Protein AF-A0A420TP33-F1 (afdb_monomer_lite)

Foldseek 3Di:
DDPVVVVVLVVVLLVVLVLLVVLVVLLVVLVVLLVVLLVLLVDADPVLLVVLVPDPVLVVLVVVLVVLVVQLVVLVVVLVVLCVVQVVDLVSDDLVSNVVSLVSLSSNLVSLSVSLVSLSVSCVVRVNPDPDSVVSVVSSVVSVVSSVSSVVSSVVNVVCCVSSLNDFQDLVLVVVLLVQQQVLQCCVPVVHDPPDDDTPCLDDRDDDPDDDDDVVSVVVVVVVVQVVQCPDPPRPPDPADCQWDWAAGSQSPDPQRWIKIWGWDAPPNRTDIDIFIFGSHNGVSCVSVCCVVVVDDPVRVCVVGVD

Sequence (307 aa):
MSADSCQEVADGLMSLRYEIQDMGQRIEDLIALRKQQSHRAKRVNEEEYEQALNSPSMIVLYEDYKLAVKYSVDCQRAVFQRRAAFSHNYNRATENDQLEIYALQEKWVRAAINAAEKRLNYLQQYPFAYRDKGAIIGHVEAANTLLNSAWNGLRQIERNKEVYGLREVTTEDVQKACDVASKTYAKKILNWPDGRLEKPKIFKVESHDKEIRNVDDCIERFIGHLHDVFEVSPPKDLPIYPHAFVVMDGSCLKADATATLVLAHKPEDEWRVQHCSVPIEVELGLAVESLRLGDVTETDMLDEFTN

Radius of gyration: 27.97 Å; chains: 1; bounding box: 57×46×78 Å

Structure (mmCIF, N/CA/C/O backbone):
data_AF-A0A420TP33-F1
#
_entry.id   AF-A0A420TP33-F1
#
loop_
_atom_site.group_PDB
_atom_site.id
_atom_site.type_symbol
_atom_site.label_atom_id
_atom_site.label_alt_id
_atom_site.label_comp_id
_atom_site.label_asym_id
_atom_site.label_entity_id
_atom_site.label_seq_id
_atom_site.pdbx_PDB_ins_code
_atom_site.Cartn_x
_atom_site.Cartn_y
_atom_site.Cartn_z
_atom_site.occupancy
_atom_site.B_iso_or_equiv
_atom_site.auth_seq_id
_atom_site.auth_comp_id
_atom_site.auth_asym_id
_atom_site.auth_atom_id
_atom_site.pdbx_PDB_model_num
ATOM 1 N N . MET A 1 1 ? 26.263 -6.835 -6.782 1.00 43.22 1 MET A N 1
ATOM 2 C CA . MET A 1 1 ? 25.152 -7.661 -6.265 1.00 43.22 1 MET A CA 1
ATOM 3 C C . MET A 1 1 ? 24.888 -8.744 -7.296 1.00 43.22 1 MET A C 1
ATOM 5 O O . MET A 1 1 ? 24.987 -8.427 -8.474 1.00 43.22 1 MET A O 1
ATOM 9 N N . SER A 1 2 ? 24.692 -10.002 -6.897 1.00 34.31 2 SER A N 1
ATOM 10 C CA . SER A 1 2 ? 24.328 -11.072 -7.841 1.00 34.31 2 SER A CA 1
ATOM 11 C C . SER A 1 2 ? 22.876 -10.900 -8.299 1.00 34.31 2 SER A C 1
ATOM 13 O O . SER A 1 2 ? 22.082 -10.301 -7.574 1.00 34.31 2 SER A O 1
ATOM 15 N N . ALA A 1 3 ? 22.527 -11.429 -9.476 1.00 37.22 3 ALA A N 1
ATOM 16 C CA . ALA A 1 3 ? 21.157 -11.410 -9.998 1.00 37.22 3 ALA A CA 1
ATOM 17 C C . ALA A 1 3 ? 20.145 -12.003 -8.993 1.00 37.22 3 ALA A C 1
ATOM 19 O O . ALA A 1 3 ? 19.105 -11.398 -8.747 1.00 37.22 3 ALA A O 1
ATOM 20 N N . ASP A 1 4 ? 20.520 -13.086 -8.303 1.00 33.84 4 ASP A N 1
ATOM 21 C CA . ASP A 1 4 ? 19.704 -13.721 -7.256 1.00 33.84 4 ASP A CA 1
ATOM 22 C C . ASP A 1 4 ? 19.405 -12.781 -6.075 1.00 33.84 4 ASP A C 1
ATOM 24 O O . ASP A 1 4 ? 18.281 -12.718 -5.585 1.00 33.84 4 ASP A O 1
ATOM 28 N N . SER A 1 5 ? 20.387 -11.973 -5.657 1.00 36.12 5 SER A N 1
ATOM 29 C CA . SER A 1 5 ? 20.211 -10.992 -4.578 1.00 36.12 5 SER A CA 1
ATOM 30 C C . SER A 1 5 ? 19.317 -9.820 -4.993 1.00 36.12 5 SER A C 1
ATOM 32 O O . SER A 1 5 ? 18.697 -9.202 -4.132 1.00 36.12 5 SER A O 1
ATOM 34 N N . CYS A 1 6 ? 19.258 -9.488 -6.284 1.00 37.66 6 CYS A N 1
ATOM 35 C CA . CYS A 1 6 ? 18.337 -8.473 -6.793 1.00 37.66 6 CYS A CA 1
ATOM 36 C C . CYS A 1 6 ? 16.898 -9.005 -6.855 1.00 37.66 6 CYS A C 1
ATOM 38 O O . CYS A 1 6 ? 15.973 -8.261 -6.531 1.00 37.66 6 CYS A O 1
ATOM 40 N N . GLN A 1 7 ? 16.720 -10.279 -7.217 1.00 40.41 7 GLN A N 1
ATOM 41 C CA . GLN A 1 7 ? 15.410 -10.924 -7.298 1.00 40.41 7 GLN A CA 1
ATOM 42 C C . GLN A 1 7 ? 14.766 -11.100 -5.915 1.00 40.41 7 GLN A C 1
ATOM 44 O O . GLN A 1 7 ? 13.617 -10.714 -5.733 1.00 40.41 7 GLN A O 1
ATOM 49 N N . GLU A 1 8 ? 15.512 -11.569 -4.909 1.00 43.41 8 GLU A N 1
ATOM 50 C CA . GLU A 1 8 ? 14.992 -11.706 -3.535 1.00 43.41 8 GLU A CA 1
ATOM 51 C C . GLU A 1 8 ? 14.518 -10.367 -2.947 1.00 43.41 8 GLU A C 1
ATOM 53 O O . GLU A 1 8 ? 13.501 -10.297 -2.253 1.00 43.41 8 GLU A O 1
ATOM 58 N N . VAL A 1 9 ? 15.240 -9.282 -3.243 1.00 50.81 9 VAL A N 1
ATOM 59 C CA . VAL A 1 9 ? 14.851 -7.931 -2.823 1.00 50.81 9 VAL A CA 1
ATOM 60 C C . VAL A 1 9 ? 13.579 -7.489 -3.547 1.00 50.81 9 VAL A C 1
ATOM 62 O O . VAL A 1 9 ? 12.682 -6.944 -2.908 1.00 50.81 9 VAL A O 1
ATOM 65 N N . ALA A 1 10 ? 13.471 -7.738 -4.854 1.00 49.34 10 ALA A N 1
ATOM 66 C CA . ALA A 1 10 ? 12.281 -7.403 -5.633 1.00 49.34 10 ALA A CA 1
ATOM 67 C C . ALA A 1 10 ? 11.037 -8.168 -5.147 1.00 49.34 10 ALA A C 1
ATOM 69 O O . ALA A 1 10 ? 9.991 -7.558 -4.926 1.00 49.34 10 ALA A O 1
ATOM 70 N N . ASP A 1 11 ? 11.166 -9.471 -4.894 1.00 52.00 11 ASP A N 1
ATOM 71 C CA . ASP A 1 11 ? 10.081 -10.317 -4.389 1.00 52.00 11 ASP A CA 1
ATOM 72 C C . ASP A 1 11 ? 9.640 -9.881 -2.983 1.00 52.00 11 ASP A C 1
ATOM 74 O O . ASP A 1 11 ? 8.442 -9.775 -2.698 1.00 52.00 11 ASP A O 1
ATOM 78 N N . GLY A 1 12 ? 10.603 -9.540 -2.116 1.00 57.44 12 GLY A N 1
ATOM 79 C CA . GLY A 1 12 ? 10.335 -8.979 -0.794 1.00 57.44 12 GLY A CA 1
ATOM 80 C C . GLY A 1 12 ? 9.554 -7.664 -0.862 1.00 57.44 12 GLY A C 1
ATOM 81 O O . GLY A 1 12 ? 8.568 -7.494 -0.146 1.00 57.44 12 GLY A O 1
ATOM 82 N N . LEU A 1 13 ? 9.938 -6.756 -1.763 1.00 57.88 13 LEU A N 1
ATOM 83 C CA . LEU A 1 13 ? 9.237 -5.487 -1.984 1.00 57.88 13 LEU A CA 1
ATOM 84 C C . LEU A 1 13 ? 7.836 -5.683 -2.586 1.00 57.88 13 LEU A C 1
ATOM 86 O O . LEU A 1 13 ? 6.894 -4.988 -2.205 1.00 57.88 13 LEU A O 1
ATOM 90 N N . MET A 1 14 ? 7.654 -6.653 -3.481 1.00 57.75 14 MET A N 1
ATOM 91 C CA . MET A 1 14 ? 6.338 -6.968 -4.043 1.00 57.75 14 MET A CA 1
ATOM 92 C C . MET A 1 14 ? 5.385 -7.550 -2.997 1.00 57.75 14 MET A C 1
ATOM 94 O O . MET A 1 14 ? 4.250 -7.083 -2.891 1.00 57.75 14 MET A O 1
ATOM 98 N N . SER A 1 15 ? 5.842 -8.505 -2.178 1.00 63.16 15 SER A N 1
ATOM 99 C CA . SER A 1 15 ? 5.065 -9.022 -1.037 1.00 63.16 15 SER A CA 1
ATOM 100 C C . SER A 1 15 ? 4.613 -7.881 -0.127 1.00 63.16 15 SER A C 1
ATOM 102 O O . SER A 1 15 ? 3.453 -7.788 0.272 1.00 63.16 15 SER A O 1
ATOM 104 N N . LEU A 1 16 ? 5.524 -6.948 0.126 1.00 63.69 16 LEU A N 1
ATOM 105 C CA . LEU A 1 16 ? 5.293 -5.805 0.988 1.00 63.69 16 LEU A CA 1
ATOM 106 C C . LEU A 1 16 ? 4.245 -4.825 0.442 1.00 63.69 16 LEU A C 1
ATOM 108 O O . LEU A 1 16 ? 3.434 -4.289 1.199 1.00 63.69 16 LEU A O 1
ATOM 112 N N . ARG A 1 17 ? 4.214 -4.613 -0.879 1.00 63.47 17 ARG A N 1
ATOM 113 C CA . ARG A 1 17 ? 3.171 -3.813 -1.539 1.00 63.47 17 ARG A CA 1
ATOM 114 C C . ARG A 1 17 ? 1.782 -4.405 -1.299 1.00 63.47 17 ARG A C 1
ATOM 116 O O . ARG A 1 17 ? 0.867 -3.668 -0.928 1.00 63.47 17 ARG A O 1
ATOM 123 N N . TYR A 1 18 ? 1.631 -5.719 -1.466 1.00 66.50 18 TYR A N 1
ATOM 124 C CA . TYR A 1 18 ? 0.355 -6.396 -1.224 1.00 66.50 18 TYR A CA 1
ATOM 125 C C . TYR A 1 18 ? -0.071 -6.307 0.243 1.00 66.50 18 TYR A C 1
ATOM 127 O O . TYR A 1 18 ? -1.246 -6.093 0.530 1.00 66.50 18 TYR A O 1
ATOM 135 N N . GLU A 1 19 ? 0.874 -6.391 1.178 1.00 71.62 19 GLU A N 1
ATOM 136 C CA . GLU A 1 19 ? 0.587 -6.238 2.606 1.00 71.62 19 GLU A CA 1
ATOM 137 C C . GLU A 1 19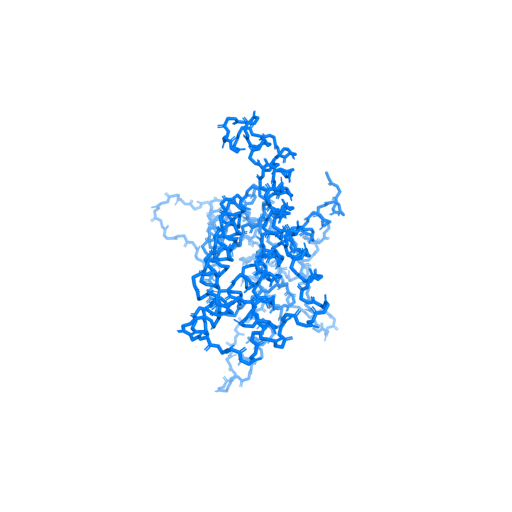 ? 0.086 -4.832 2.965 1.00 71.62 19 GLU A C 1
ATOM 139 O O . GLU A 1 19 ? -0.834 -4.691 3.771 1.00 71.62 19 GLU A O 1
ATOM 144 N N . ILE A 1 20 ? 0.650 -3.781 2.363 1.00 70.12 20 ILE A N 1
ATOM 145 C CA . ILE A 1 20 ? 0.187 -2.396 2.555 1.00 70.12 20 ILE A CA 1
ATOM 146 C C . ILE A 1 20 ? -1.251 -2.231 2.047 1.00 70.12 20 ILE A C 1
ATOM 148 O O . ILE A 1 20 ? -2.082 -1.644 2.748 1.00 70.12 20 ILE A O 1
ATOM 152 N N . GLN A 1 21 ? -1.553 -2.771 0.863 1.00 71.12 21 GLN A N 1
ATOM 153 C CA . GLN A 1 21 ? -2.899 -2.743 0.286 1.00 71.12 21 GLN A CA 1
ATOM 154 C C . GLN A 1 21 ? -3.905 -3.524 1.149 1.00 71.12 21 GLN A C 1
ATOM 156 O O . GLN A 1 21 ? -4.967 -2.990 1.473 1.00 71.12 21 GLN A O 1
ATOM 161 N N . ASP A 1 22 ? -3.550 -4.734 1.595 1.00 79.12 22 ASP A N 1
ATOM 162 C CA . ASP A 1 22 ? -4.367 -5.552 2.506 1.00 79.12 22 ASP A CA 1
ATOM 163 C C . ASP A 1 22 ? -4.658 -4.813 3.821 1.00 79.12 22 ASP A C 1
ATOM 165 O O . ASP A 1 22 ? -5.806 -4.732 4.266 1.00 79.12 22 ASP A O 1
ATOM 169 N N . MET A 1 23 ? -3.641 -4.181 4.416 1.00 82.25 23 MET A N 1
ATOM 170 C CA . MET A 1 23 ? -3.820 -3.364 5.617 1.00 82.25 23 MET A CA 1
ATOM 171 C C . MET A 1 23 ? -4.770 -2.185 5.376 1.00 82.25 23 MET A C 1
ATOM 173 O O . MET A 1 23 ? -5.593 -1.887 6.245 1.00 82.25 23 MET A O 1
ATOM 177 N N . GLY A 1 24 ? -4.681 -1.529 4.216 1.00 75.38 24 GLY A N 1
ATOM 178 C CA . GLY A 1 24 ? -5.610 -0.475 3.805 1.00 75.38 24 GLY A CA 1
ATOM 179 C C . GLY A 1 24 ? -7.054 -0.974 3.755 1.00 75.38 24 GLY A C 1
ATOM 180 O O . GLY A 1 24 ? -7.916 -0.418 4.440 1.00 75.38 24 GLY A O 1
ATOM 181 N N . GLN A 1 25 ? -7.296 -2.073 3.037 1.00 78.81 25 GLN A N 1
ATOM 182 C CA . GLN A 1 25 ? -8.623 -2.682 2.916 1.00 78.81 25 GLN A CA 1
ATOM 183 C C . GLN A 1 25 ? -9.191 -3.087 4.282 1.00 78.81 25 GLN A C 1
ATOM 185 O O . GLN A 1 25 ? -10.337 -2.778 4.615 1.00 78.81 25 GLN A O 1
ATOM 190 N N . ARG A 1 26 ? -8.364 -3.696 5.137 1.00 82.06 26 ARG A N 1
ATOM 191 C CA . ARG A 1 26 ? -8.778 -4.113 6.480 1.00 82.06 26 ARG A CA 1
ATOM 192 C C . ARG A 1 26 ? -9.174 -2.931 7.362 1.00 82.06 26 ARG A C 1
ATOM 194 O O . ARG A 1 26 ? -10.096 -3.045 8.169 1.00 82.06 26 ARG A O 1
ATOM 201 N N . ILE A 1 27 ? -8.519 -1.776 7.218 1.00 81.88 27 ILE A N 1
ATOM 202 C CA . ILE A 1 27 ? -8.935 -0.553 7.916 1.00 81.88 27 ILE A CA 1
ATOM 203 C C . ILE A 1 27 ? -10.323 -0.102 7.438 1.00 81.88 27 ILE A C 1
ATOM 205 O O . ILE A 1 27 ? -11.145 0.289 8.271 1.00 81.88 27 ILE A O 1
ATOM 209 N N . GLU A 1 28 ? -10.612 -0.161 6.137 1.00 83.81 28 GLU A N 1
ATOM 210 C CA . GLU A 1 28 ? -11.925 0.209 5.589 1.00 83.81 28 GLU A CA 1
ATOM 211 C C . GLU A 1 28 ? -13.050 -0.692 6.110 1.00 83.81 28 GLU A C 1
ATOM 213 O O . GLU A 1 28 ? -14.085 -0.191 6.573 1.00 83.81 28 GLU A O 1
ATOM 218 N N . ASP A 1 29 ? -12.817 -2.003 6.146 1.00 85.19 29 ASP A N 1
ATOM 219 C CA . ASP A 1 29 ? -13.765 -2.980 6.687 1.00 85.19 29 ASP A CA 1
ATOM 220 C C . ASP A 1 29 ? -14.053 -2.712 8.172 1.00 85.19 29 ASP A C 1
ATOM 222 O O . ASP A 1 29 ? -15.205 -2.693 8.625 1.00 85.19 29 ASP A O 1
ATOM 226 N N . LEU A 1 30 ? -13.011 -2.401 8.949 1.00 86.81 30 LEU A N 1
ATOM 227 C CA . LEU A 1 30 ? -13.155 -2.043 10.359 1.00 86.81 30 LEU A CA 1
ATOM 228 C C . LEU A 1 30 ? -13.858 -0.695 10.557 1.00 86.81 30 LEU A C 1
ATOM 230 O O . LEU A 1 30 ? -14.592 -0.528 11.535 1.00 86.81 30 LEU A O 1
ATOM 234 N N . ILE A 1 31 ? -13.707 0.264 9.639 1.00 84.06 31 ILE A N 1
ATOM 235 C CA . ILE A 1 31 ? -14.495 1.504 9.647 1.00 84.06 31 ILE A CA 1
ATOM 236 C C . ILE A 1 31 ? -15.981 1.187 9.440 1.00 84.06 31 ILE A C 1
ATOM 238 O O . ILE A 1 31 ? -16.830 1.772 10.126 1.00 84.06 31 ILE A O 1
ATOM 242 N N . ALA A 1 32 ? -16.319 0.266 8.534 1.00 85.81 32 ALA A N 1
ATOM 243 C CA . ALA A 1 32 ? -17.698 -0.172 8.330 1.00 85.81 32 ALA A CA 1
ATOM 244 C C . ALA A 1 32 ? -18.268 -0.834 9.597 1.00 85.81 32 ALA A C 1
ATOM 246 O O . ALA A 1 32 ? -19.338 -0.435 10.075 1.00 85.81 32 ALA A O 1
ATOM 247 N N . LEU A 1 33 ? -17.513 -1.745 10.219 1.00 88.69 33 LEU A N 1
ATOM 248 C CA . LEU A 1 33 ? -17.898 -2.374 11.485 1.00 88.69 33 LEU A CA 1
ATOM 249 C C . LEU A 1 33 ? -18.069 -1.337 12.607 1.00 88.69 33 LEU A C 1
ATOM 251 O O . LEU A 1 33 ? -19.075 -1.332 13.318 1.00 88.69 33 LEU A O 1
ATOM 255 N N . ARG A 1 34 ? -17.147 -0.377 12.733 1.00 91.81 34 ARG A N 1
ATOM 256 C CA . ARG A 1 34 ? -17.237 0.735 13.694 1.00 91.81 34 ARG A CA 1
ATOM 257 C C . ARG A 1 34 ? -18.492 1.574 13.487 1.00 91.81 34 ARG A C 1
ATOM 259 O O . ARG A 1 34 ? -19.100 2.023 14.466 1.00 91.81 34 ARG A O 1
ATOM 266 N N . LYS A 1 35 ? -18.896 1.833 12.239 1.00 87.31 35 LYS A N 1
ATOM 267 C CA . LYS A 1 35 ? -20.159 2.529 11.937 1.00 87.31 35 LYS A CA 1
ATOM 268 C C . LYS A 1 35 ? -21.345 1.704 12.435 1.00 87.31 35 LYS A C 1
ATOM 270 O O . LYS A 1 35 ? -22.189 2.251 13.145 1.00 87.31 35 LYS A O 1
ATOM 275 N N . GLN A 1 36 ? -21.369 0.399 12.164 1.00 87.81 36 GLN A N 1
ATOM 276 C CA . GLN A 1 36 ? -22.416 -0.502 12.651 1.00 87.81 36 GLN A CA 1
ATOM 277 C C . GLN A 1 36 ? -22.518 -0.494 14.186 1.00 87.81 36 GLN A C 1
ATOM 279 O O . GLN A 1 36 ? -23.614 -0.307 14.721 1.00 87.81 36 GLN A O 1
ATOM 284 N N . GLN A 1 37 ? -21.391 -0.610 14.899 1.00 84.81 37 GLN A N 1
ATOM 285 C CA . GLN A 1 37 ? -21.380 -0.579 16.368 1.00 84.81 37 GLN A CA 1
ATOM 286 C C . GLN A 1 37 ? -21.841 0.774 16.922 1.00 84.81 37 GLN A C 1
ATOM 288 O O . GLN A 1 37 ? -22.627 0.827 17.864 1.00 84.81 37 GLN A O 1
ATOM 293 N N . SER A 1 38 ? -21.452 1.881 16.286 1.00 84.75 38 SER A N 1
ATOM 294 C CA . SER A 1 38 ? -21.929 3.224 16.645 1.00 84.75 38 SER A CA 1
ATOM 295 C C . SER A 1 38 ? -23.451 3.373 16.520 1.00 84.75 38 SER A C 1
ATOM 297 O O . SER A 1 38 ? -24.083 4.019 17.357 1.00 84.75 38 SER A O 1
ATOM 299 N N . HIS A 1 39 ? -24.062 2.766 15.498 1.00 86.06 39 HIS A N 1
ATOM 300 C CA . HIS A 1 39 ? -25.519 2.746 15.360 1.00 86.06 39 HIS A CA 1
ATOM 301 C C . HIS A 1 39 ? -26.188 1.897 16.446 1.00 86.06 39 HIS A C 1
ATOM 303 O O . HIS A 1 39 ? -27.191 2.336 17.012 1.00 86.06 39 HIS A O 1
ATOM 309 N N . ARG A 1 40 ? -25.628 0.723 16.766 1.00 80.69 40 ARG A N 1
ATOM 310 C CA . ARG A 1 40 ? -26.140 -0.170 17.821 1.00 80.69 40 ARG A CA 1
ATOM 311 C C . ARG A 1 40 ? -26.073 0.467 19.207 1.00 80.69 40 ARG A C 1
ATOM 313 O O . ARG A 1 40 ? -27.072 0.453 19.920 1.00 80.69 40 ARG A O 1
ATOM 320 N N . ALA A 1 41 ? -24.972 1.151 19.516 1.00 79.62 41 ALA A N 1
ATOM 321 C CA . ALA A 1 41 ? -24.755 1.869 20.773 1.00 79.62 41 ALA A CA 1
ATOM 322 C C . ALA A 1 41 ? -25.798 2.969 21.058 1.00 79.62 41 ALA A C 1
ATOM 324 O O . ALA A 1 41 ? -25.836 3.535 22.145 1.00 79.62 41 ALA A O 1
ATOM 325 N N . LYS A 1 42 ? -26.670 3.322 20.101 1.00 79.12 42 LYS A N 1
ATOM 326 C CA . LYS A 1 42 ? -27.751 4.288 20.347 1.00 79.12 42 LYS A CA 1
ATOM 327 C C . LYS A 1 42 ? -28.842 3.749 21.275 1.00 79.12 42 LYS A C 1
ATOM 329 O O . LYS A 1 42 ? -29.579 4.575 21.819 1.00 79.12 42 LYS A O 1
ATOM 334 N N . ARG A 1 43 ? -28.936 2.430 21.449 1.00 79.88 43 ARG A N 1
ATOM 335 C CA . ARG A 1 43 ? -29.924 1.724 22.277 1.00 79.88 43 ARG A CA 1
ATOM 336 C C . ARG A 1 43 ? -29.204 0.971 23.402 1.00 79.88 43 ARG A C 1
ATOM 338 O O . ARG A 1 43 ? -28.003 0.752 23.299 1.00 79.88 43 ARG A O 1
ATOM 345 N N . VAL A 1 44 ? -29.932 0.591 24.449 1.00 74.31 44 VAL A N 1
ATOM 346 C CA . VAL A 1 44 ? -29.466 -0.327 25.504 1.00 74.31 44 VAL A CA 1
ATOM 347 C C . VAL A 1 44 ? -30.539 -1.396 25.686 1.00 74.31 44 VAL A C 1
ATOM 349 O O . VAL A 1 44 ? -31.725 -1.060 25.667 1.00 74.31 44 VAL A O 1
ATOM 352 N N . ASN A 1 45 ? -30.129 -2.658 25.811 1.00 80.06 45 ASN A N 1
ATOM 353 C CA . ASN A 1 45 ? -31.001 -3.781 26.140 1.00 80.06 45 ASN A CA 1
ATOM 354 C C . ASN A 1 45 ? -30.544 -4.392 27.472 1.00 80.06 45 ASN A C 1
ATOM 356 O O . ASN A 1 45 ? -29.436 -4.919 27.561 1.00 80.06 45 ASN A O 1
ATOM 360 N N . GLU A 1 46 ? -31.391 -4.296 28.497 1.00 79.94 46 GLU A N 1
ATOM 361 C CA . GLU A 1 46 ? -31.077 -4.755 29.856 1.00 79.94 46 GLU A CA 1
ATOM 362 C C . GLU A 1 46 ? -30.949 -6.287 29.927 1.00 79.94 46 GLU A C 1
ATOM 364 O O . GLU A 1 46 ? -30.064 -6.799 30.605 1.00 79.94 46 GLU A O 1
ATOM 369 N N . GLU A 1 47 ? -31.771 -7.032 29.180 1.00 80.50 47 GLU A N 1
ATOM 370 C CA . GLU A 1 47 ? -31.743 -8.503 29.189 1.00 80.50 47 GLU A CA 1
ATOM 371 C C . GLU A 1 47 ? -30.443 -9.053 28.584 1.00 80.50 47 GLU A C 1
ATOM 373 O O . GLU A 1 47 ? -29.853 -9.998 29.105 1.00 80.50 47 GLU A O 1
ATOM 378 N N . GLU A 1 48 ? -29.954 -8.432 27.509 1.00 79.56 48 GLU A N 1
ATOM 379 C CA . GLU A 1 48 ? -28.678 -8.805 26.888 1.00 79.56 48 GLU A CA 1
ATOM 380 C C . GLU A 1 48 ? -27.467 -8.380 27.735 1.00 79.56 48 GLU A C 1
ATOM 382 O O . GLU A 1 48 ? -26.444 -9.068 27.729 1.00 79.56 48 GLU A O 1
ATOM 387 N N . TYR A 1 49 ? -27.570 -7.281 28.494 1.00 81.69 49 TYR A N 1
ATOM 388 C CA . TYR A 1 49 ? -26.536 -6.881 29.456 1.00 81.69 49 TYR A CA 1
ATOM 389 C C . TYR A 1 49 ? -26.379 -7.915 30.579 1.00 81.69 49 TYR A C 1
ATOM 391 O O . TYR A 1 49 ? -25.262 -8.352 30.868 1.00 81.69 49 TYR A O 1
ATOM 399 N N . GLU A 1 50 ? -27.490 -8.370 31.161 1.00 80.62 50 GLU A N 1
ATOM 400 C CA . GLU A 1 50 ? -27.482 -9.409 32.198 1.00 80.62 50 GLU A CA 1
ATOM 401 C C . GLU A 1 50 ? -26.930 -10.746 31.670 1.00 80.62 50 GLU A C 1
ATOM 403 O O . GLU A 1 50 ? -26.199 -11.453 32.368 1.00 80.62 50 GLU A O 1
ATOM 408 N N . GLN A 1 51 ? -27.199 -11.090 30.406 1.00 77.69 51 GLN A N 1
ATOM 409 C CA . GLN A 1 51 ? -26.589 -12.261 29.766 1.00 77.69 51 GLN A CA 1
ATOM 410 C C . GLN A 1 51 ? -25.073 -12.102 29.572 1.00 77.69 51 GLN A C 1
ATOM 412 O O . GLN A 1 51 ? -24.324 -13.054 29.805 1.00 77.69 51 GLN A O 1
ATOM 417 N N . ALA A 1 52 ? -24.600 -10.912 29.190 1.00 78.12 52 ALA A N 1
ATOM 418 C CA . ALA A 1 52 ? -23.176 -10.642 28.996 1.00 78.12 52 ALA A CA 1
ATOM 419 C C . ALA A 1 52 ? -22.370 -10.769 30.301 1.00 78.12 52 ALA A C 1
ATOM 421 O O . ALA A 1 52 ? -21.302 -11.384 30.295 1.00 78.12 52 ALA A O 1
ATOM 422 N N . LEU A 1 53 ? -22.901 -10.262 31.422 1.00 73.38 53 LEU A N 1
ATOM 423 C CA . LEU A 1 53 ? -22.261 -10.328 32.747 1.00 73.38 53 LEU A CA 1
ATOM 424 C C . LEU A 1 53 ? -21.940 -11.757 33.203 1.00 73.38 53 LEU A C 1
ATOM 426 O O . LEU A 1 53 ? -20.989 -11.971 33.955 1.00 73.38 53 LEU A O 1
ATOM 430 N N . ASN A 1 54 ? -22.712 -12.733 32.731 1.00 71.19 54 ASN A N 1
ATOM 431 C CA . ASN A 1 54 ? -22.571 -14.133 33.106 1.00 71.19 54 ASN A CA 1
ATOM 432 C C . ASN A 1 54 ? -21.653 -14.933 32.160 1.00 71.19 54 ASN A C 1
ATOM 434 O O . ASN A 1 54 ? -21.529 -16.145 32.327 1.00 71.19 54 ASN A O 1
ATOM 438 N N . SER A 1 55 ? -21.000 -14.290 31.180 1.00 80.00 55 SER A N 1
ATOM 439 C CA . SER A 1 55 ? -20.136 -14.960 30.198 1.00 80.00 55 SER A CA 1
ATOM 440 C C . SER A 1 55 ? -18.643 -14.886 30.569 1.00 80.00 55 SER A C 1
ATOM 442 O O . SER A 1 55 ? -18.032 -13.819 30.461 1.00 80.00 55 SER A O 1
ATOM 444 N N . PRO A 1 56 ? -17.980 -16.015 30.899 1.00 81.00 56 PRO A N 1
ATOM 445 C CA . PRO A 1 56 ? -16.528 -16.054 31.107 1.00 81.00 56 PRO A CA 1
ATOM 446 C C . PRO A 1 56 ? -15.723 -15.593 29.882 1.00 81.00 56 PRO A C 1
ATOM 448 O O . PRO A 1 56 ? -14.646 -15.009 30.016 1.00 81.00 56 PRO A O 1
ATOM 451 N N . SER A 1 57 ? -16.254 -15.811 28.676 1.00 85.12 57 SER A N 1
ATOM 452 C CA . SER A 1 57 ? -15.619 -15.406 27.419 1.00 85.12 57 SER A CA 1
ATOM 453 C C . SER A 1 57 ? -15.513 -13.885 27.277 1.00 85.12 57 SER A C 1
ATOM 455 O O . SER A 1 57 ? -14.578 -13.397 26.644 1.00 85.12 57 SER A O 1
ATOM 457 N N . MET A 1 58 ? -16.415 -13.122 27.903 1.00 85.81 58 MET A N 1
ATOM 458 C CA . MET A 1 58 ? -16.375 -11.658 27.895 1.00 85.81 58 MET A CA 1
ATOM 459 C C . MET A 1 58 ? -15.100 -11.122 28.563 1.00 85.81 58 MET A C 1
ATOM 461 O O . MET A 1 58 ? -14.458 -10.222 28.024 1.00 85.81 58 MET A O 1
ATOM 465 N N . ILE A 1 59 ? -14.704 -11.697 29.705 1.00 85.50 59 ILE A N 1
ATOM 466 C CA . ILE A 1 59 ? -13.502 -11.293 30.456 1.00 85.50 59 ILE A CA 1
ATOM 467 C C . ILE A 1 59 ? -12.242 -11.569 29.632 1.00 85.50 59 ILE A C 1
ATOM 469 O O . ILE A 1 59 ? -11.362 -10.714 29.533 1.00 85.50 59 ILE A O 1
ATOM 473 N N . VAL A 1 60 ? -12.173 -12.746 29.004 1.00 87.62 60 VAL A N 1
ATOM 474 C CA . VAL A 1 60 ? -11.025 -13.147 28.179 1.00 87.62 60 VAL A CA 1
ATOM 475 C C . VAL A 1 60 ? -10.851 -12.196 26.996 1.00 87.62 60 VAL A C 1
ATOM 477 O O . VAL A 1 60 ? -9.752 -11.690 26.783 1.00 87.62 60 VAL A O 1
ATOM 480 N N . LEU A 1 61 ? -11.927 -11.892 26.263 1.00 88.81 61 LEU A N 1
ATOM 481 C CA . LEU A 1 61 ? -11.862 -10.961 25.132 1.00 88.81 61 LEU A CA 1
ATOM 482 C C . LEU A 1 61 ? -11.538 -9.529 25.570 1.00 88.81 61 LEU A C 1
ATOM 484 O O . LEU A 1 61 ? -10.827 -8.817 24.859 1.00 88.81 61 LEU A O 1
ATOM 488 N N . TYR A 1 62 ? -12.036 -9.112 26.736 1.00 89.50 62 TYR A N 1
ATOM 489 C CA . TYR A 1 62 ? -11.737 -7.803 27.306 1.00 89.50 62 TYR A CA 1
ATOM 490 C C . TYR A 1 62 ? -10.242 -7.637 27.609 1.00 89.50 62 TYR A C 1
ATOM 492 O O . TYR A 1 62 ? -9.630 -6.635 27.225 1.00 89.50 62 TYR A O 1
ATOM 500 N N . GLU A 1 63 ? -9.628 -8.628 28.259 1.00 91.38 63 GLU A N 1
ATOM 501 C CA . GLU A 1 63 ? -8.189 -8.602 28.531 1.00 91.38 63 GLU A CA 1
ATOM 502 C C . GLU A 1 63 ? -7.355 -8.747 27.255 1.00 91.38 63 GLU A C 1
ATOM 504 O O . GLU A 1 63 ? -6.356 -8.044 27.087 1.00 91.38 63 GLU A O 1
ATOM 509 N N . ASP A 1 64 ? -7.795 -9.578 26.312 1.00 91.38 64 ASP A N 1
ATOM 510 C CA . ASP A 1 64 ? -7.103 -9.775 25.042 1.00 91.38 64 ASP A CA 1
ATOM 511 C C . ASP A 1 64 ? -7.030 -8.483 24.210 1.00 91.38 64 ASP A C 1
ATOM 513 O O . ASP A 1 64 ? -5.947 -8.085 23.759 1.00 91.38 64 ASP A O 1
ATOM 517 N N . TYR A 1 65 ? -8.141 -7.746 24.064 1.00 92.31 65 TYR A N 1
ATOM 518 C CA . TYR A 1 65 ? -8.069 -6.469 23.352 1.00 92.31 65 TYR A CA 1
ATOM 519 C C . TYR A 1 65 ? -7.246 -5.433 24.134 1.00 92.31 65 TYR A C 1
ATOM 521 O O . TYR A 1 65 ? -6.572 -4.609 23.517 1.00 92.31 65 TYR A O 1
ATOM 529 N N . LYS A 1 66 ? -7.257 -5.437 25.478 1.00 94.56 66 LYS A N 1
ATOM 530 C CA . LYS A 1 66 ? -6.427 -4.515 26.280 1.00 94.56 66 LYS A CA 1
ATOM 531 C C . LYS A 1 66 ? -4.939 -4.753 26.054 1.00 94.56 66 LYS A C 1
ATOM 533 O O . LYS A 1 66 ? -4.188 -3.785 25.905 1.00 94.56 66 LYS A O 1
ATOM 538 N N . LEU A 1 67 ? -4.519 -6.016 25.998 1.00 96.12 67 LEU A N 1
ATOM 539 C CA . LEU A 1 67 ? -3.145 -6.387 25.670 1.00 96.12 67 LEU A CA 1
ATOM 540 C C . LEU A 1 67 ? -2.771 -5.918 24.262 1.00 96.12 67 LEU A C 1
ATOM 542 O O . LEU A 1 67 ? -1.716 -5.307 24.086 1.00 96.12 67 LEU A O 1
ATOM 546 N N . ALA A 1 68 ? -3.660 -6.107 23.283 1.00 95.88 68 ALA A N 1
ATOM 547 C CA . ALA A 1 68 ? -3.445 -5.619 21.922 1.00 95.88 68 ALA A CA 1
ATOM 548 C C . ALA A 1 68 ? -3.313 -4.086 21.861 1.00 95.88 68 ALA A C 1
ATOM 550 O O . ALA A 1 68 ? -2.418 -3.566 21.196 1.00 95.88 68 ALA A O 1
ATOM 551 N N . VAL A 1 69 ? -4.143 -3.348 22.610 1.00 95.25 69 VAL A N 1
ATOM 552 C CA . VAL A 1 69 ? -4.045 -1.883 22.712 1.00 95.25 69 VAL A CA 1
ATOM 553 C C . VAL A 1 69 ? -2.698 -1.468 23.292 1.00 95.25 69 VAL A C 1
ATOM 555 O O . VAL A 1 69 ? -2.028 -0.621 22.703 1.00 95.25 69 VAL A O 1
ATOM 558 N N . LYS A 1 70 ? -2.266 -2.080 24.401 1.00 97.12 70 LYS A N 1
ATOM 559 C CA . LYS A 1 70 ? -0.955 -1.792 24.999 1.00 97.12 70 LYS A CA 1
ATOM 560 C C . LYS A 1 70 ? 0.173 -2.022 23.992 1.00 97.12 70 LYS A C 1
ATOM 562 O O . LYS A 1 70 ? 0.996 -1.137 23.783 1.00 97.12 70 LYS A O 1
ATOM 567 N N . TYR A 1 71 ? 0.147 -3.164 23.311 1.00 97.31 71 TYR A N 1
ATOM 568 C CA . TYR A 1 71 ? 1.138 -3.505 22.300 1.00 97.31 71 TYR A CA 1
ATOM 569 C C . TYR A 1 71 ? 1.176 -2.503 21.138 1.00 97.31 71 TYR A C 1
ATOM 571 O O . TYR A 1 71 ? 2.255 -2.114 20.695 1.00 97.31 71 TYR A O 1
ATOM 579 N N . SER A 1 72 ? 0.014 -2.022 20.678 1.00 96.44 72 SER A N 1
ATOM 580 C CA . SER A 1 72 ? -0.054 -1.004 19.620 1.00 96.44 72 SER A CA 1
ATOM 581 C C . SER A 1 72 ? 0.616 0.316 20.022 1.00 96.44 72 SER A C 1
ATOM 583 O O . SER A 1 72 ? 1.314 0.925 19.210 1.00 96.44 72 SER A O 1
ATOM 585 N N . VAL A 1 73 ? 0.470 0.723 21.288 1.00 95.75 73 VAL A N 1
ATOM 586 C CA . VAL A 1 73 ? 1.111 1.923 21.844 1.00 95.75 73 VAL A CA 1
ATOM 587 C C . VAL A 1 73 ? 2.621 1.729 21.961 1.00 95.75 73 VAL A C 1
ATOM 589 O O . VAL A 1 73 ? 3.381 2.638 21.625 1.00 95.75 73 VAL A O 1
ATOM 592 N N . ASP A 1 74 ? 3.067 0.550 22.396 1.00 96.75 74 ASP A N 1
ATOM 593 C CA . ASP A 1 74 ? 4.493 0.226 22.484 1.00 96.75 74 ASP A CA 1
ATOM 594 C C . ASP A 1 74 ? 5.152 0.241 21.091 1.00 96.75 74 ASP A C 1
ATOM 596 O O . ASP A 1 74 ? 6.228 0.819 20.922 1.00 96.75 74 ASP A O 1
ATOM 600 N N . CYS A 1 75 ? 4.472 -0.290 20.067 1.00 95.94 75 CYS A N 1
ATOM 601 C CA . CYS A 1 75 ? 4.949 -0.244 18.681 1.00 95.94 75 CYS A CA 1
ATOM 602 C C . CYS A 1 75 ? 5.021 1.194 18.142 1.00 95.94 75 CYS A C 1
ATOM 604 O O . CYS A 1 75 ? 6.038 1.585 17.569 1.00 95.94 75 CYS A O 1
ATOM 606 N N . GLN A 1 76 ? 3.990 2.013 18.380 1.00 95.50 76 GLN A N 1
ATOM 607 C CA . GLN A 1 76 ? 4.006 3.429 17.999 1.00 95.50 76 GLN A CA 1
ATOM 608 C C . GLN A 1 76 ? 5.182 4.173 18.642 1.00 95.50 76 GLN A C 1
ATOM 610 O O . GLN A 1 76 ? 5.881 4.958 17.994 1.00 95.50 76 GLN A O 1
ATOM 615 N N . ARG A 1 77 ? 5.411 3.925 19.934 1.00 95.62 77 ARG A N 1
ATOM 616 C CA . ARG A 1 77 ? 6.504 4.545 20.680 1.00 95.62 77 ARG A CA 1
ATOM 617 C C . ARG A 1 77 ? 7.859 4.163 20.097 1.00 95.62 77 ARG A C 1
ATOM 619 O O . ARG A 1 77 ? 8.696 5.051 19.956 1.00 95.62 77 ARG A O 1
ATOM 626 N N . ALA A 1 78 ? 8.058 2.898 19.730 1.00 95.12 78 ALA A N 1
ATOM 627 C CA . ALA A 1 78 ? 9.299 2.435 19.114 1.00 95.12 78 ALA A CA 1
ATOM 628 C C . ALA A 1 78 ? 9.608 3.196 17.813 1.00 95.12 78 ALA A C 1
ATOM 630 O O . ALA A 1 78 ? 10.723 3.689 17.643 1.00 95.12 78 ALA A O 1
ATOM 631 N N . VAL A 1 79 ? 8.606 3.397 16.946 1.00 91.94 79 VAL A N 1
ATOM 632 C CA . VAL A 1 79 ? 8.750 4.206 15.719 1.00 91.94 79 VAL A CA 1
ATOM 633 C C . VAL A 1 79 ? 9.195 5.629 16.047 1.00 91.94 79 VAL A C 1
ATOM 635 O O . VAL A 1 79 ? 10.158 6.137 15.471 1.00 91.94 79 VAL A O 1
ATOM 638 N N . PHE A 1 80 ? 8.505 6.298 16.974 1.00 91.81 80 PHE A N 1
ATOM 639 C CA . PHE A 1 80 ? 8.810 7.690 17.308 1.00 91.81 80 PHE A CA 1
ATOM 640 C C . PHE A 1 80 ? 10.165 7.850 17.994 1.00 91.81 80 PHE A C 1
ATOM 642 O O . PHE A 1 80 ? 10.897 8.782 17.665 1.00 91.81 80 PHE A O 1
ATOM 649 N N . GLN A 1 81 ? 10.541 6.924 18.876 1.00 93.06 81 GLN A N 1
ATOM 650 C CA . GLN A 1 81 ? 11.869 6.896 19.486 1.00 93.06 81 GLN A CA 1
ATOM 651 C C . GLN A 1 81 ? 12.959 6.718 18.430 1.00 93.06 81 GLN A C 1
ATOM 653 O O . GLN A 1 81 ? 13.938 7.465 18.435 1.00 93.06 81 GLN A O 1
ATOM 658 N N . ARG A 1 82 ? 12.767 5.795 17.479 1.00 90.62 82 ARG A N 1
ATOM 659 C CA . ARG A 1 82 ? 13.750 5.576 16.416 1.00 90.62 82 ARG A CA 1
ATOM 660 C C . ARG A 1 82 ? 13.887 6.796 15.512 1.00 90.62 82 ARG A C 1
ATOM 662 O O . ARG A 1 82 ? 14.999 7.228 15.229 1.00 90.62 82 ARG A O 1
ATOM 669 N N . ARG A 1 83 ? 12.771 7.420 15.125 1.00 86.62 83 ARG A N 1
ATOM 670 C CA . ARG A 1 83 ? 12.771 8.646 14.306 1.00 86.62 83 ARG A CA 1
ATOM 671 C C . ARG A 1 83 ? 13.365 9.857 15.029 1.00 86.62 83 ARG A C 1
ATOM 673 O O . ARG A 1 83 ? 13.953 10.722 14.375 1.00 86.62 83 ARG A O 1
ATOM 680 N N . ALA A 1 84 ? 13.235 9.936 16.352 1.00 87.81 84 ALA A N 1
ATOM 681 C CA . ALA A 1 84 ? 13.801 11.027 17.142 1.00 87.81 84 ALA A CA 1
ATOM 682 C C . ALA A 1 84 ? 15.336 11.081 17.047 1.00 87.81 84 ALA A C 1
ATOM 684 O O . ALA A 1 84 ? 15.894 12.180 17.036 1.00 87.81 84 ALA A O 1
ATOM 685 N N . ALA A 1 85 ? 16.003 9.932 16.866 1.00 88.00 85 ALA A N 1
ATOM 686 C CA . ALA A 1 85 ? 17.452 9.858 16.644 1.00 88.00 85 ALA A CA 1
ATOM 687 C C . ALA A 1 85 ? 17.922 10.659 15.412 1.00 88.00 85 ALA A C 1
ATOM 689 O O . ALA A 1 85 ? 19.071 11.084 15.349 1.00 88.00 85 ALA A O 1
ATOM 690 N N . PHE A 1 86 ? 17.016 10.944 14.472 1.00 83.81 86 PHE A N 1
ATOM 691 C CA . PHE A 1 86 ? 17.294 11.670 13.230 1.00 83.81 86 PHE A CA 1
ATOM 692 C C . PHE A 1 86 ? 16.658 13.067 13.208 1.00 83.81 86 PHE A C 1
ATOM 694 O O . PHE A 1 86 ? 16.373 13.625 12.147 1.00 83.81 86 PHE A O 1
ATOM 701 N N . SER A 1 87 ? 16.375 13.645 14.383 1.00 79.06 87 SER A N 1
ATOM 702 C CA . SER A 1 87 ? 15.624 14.905 14.515 1.00 79.06 87 SER A CA 1
ATOM 703 C C . SER A 1 87 ? 14.269 14.865 13.795 1.00 79.06 87 SER A C 1
ATOM 705 O O . SER A 1 87 ? 13.810 15.881 13.280 1.00 79.06 87 SER A O 1
ATOM 707 N N . HIS A 1 88 ? 13.641 13.686 13.725 1.00 71.50 88 HIS A N 1
ATOM 708 C CA . HIS A 1 88 ? 12.410 13.420 12.969 1.00 71.50 88 HIS A CA 1
ATOM 709 C C . HIS A 1 88 ? 12.531 13.593 11.444 1.00 71.50 88 HIS A C 1
ATOM 711 O O . HIS A 1 88 ? 11.540 13.387 10.733 1.00 71.50 88 HIS A O 1
ATOM 717 N N . ASN A 1 89 ? 13.725 13.914 10.934 1.00 73.06 89 ASN A N 1
ATOM 718 C CA . ASN A 1 89 ? 14.004 14.055 9.515 1.00 73.06 89 ASN A CA 1
ATOM 719 C C . ASN A 1 89 ? 14.463 12.711 8.940 1.00 73.06 89 ASN A C 1
ATOM 721 O O . ASN A 1 89 ? 15.617 12.314 9.082 1.00 73.06 89 ASN A O 1
ATOM 725 N N . TYR A 1 90 ? 13.530 12.030 8.280 1.00 69.62 90 TYR A N 1
ATOM 726 C CA . TYR A 1 90 ? 13.732 10.713 7.681 1.00 69.62 90 TYR A CA 1
ATOM 727 C C . TYR A 1 90 ? 14.883 10.679 6.659 1.00 69.62 90 TYR A C 1
ATOM 729 O O . TYR A 1 90 ? 15.612 9.697 6.575 1.00 69.62 90 TYR A O 1
ATOM 737 N N . ASN A 1 91 ? 15.126 11.791 5.962 1.00 69.81 91 ASN A N 1
ATOM 738 C CA . ASN A 1 91 ? 16.172 11.893 4.941 1.00 69.81 91 ASN A CA 1
ATOM 739 C C . ASN A 1 91 ? 17.589 11.986 5.532 1.00 69.81 91 ASN A C 1
ATOM 741 O O . ASN A 1 91 ? 18.561 11.996 4.788 1.00 69.81 91 ASN A O 1
ATOM 745 N N . ARG A 1 92 ? 17.723 12.104 6.862 1.00 75.00 92 ARG A N 1
ATOM 746 C CA . ARG A 1 92 ? 19.022 12.057 7.554 1.00 75.00 92 ARG A CA 1
ATOM 747 C C . ARG A 1 92 ? 19.431 10.643 7.968 1.00 75.00 92 ARG A C 1
ATOM 749 O O . ARG A 1 92 ? 20.547 10.468 8.446 1.00 75.00 92 ARG A O 1
ATOM 756 N N . ALA A 1 93 ? 18.520 9.681 7.866 1.00 78.38 93 ALA A N 1
ATOM 757 C CA . ALA A 1 93 ? 18.768 8.288 8.203 1.00 78.38 93 ALA A CA 1
ATOM 758 C C . ALA A 1 93 ? 19.502 7.587 7.045 1.00 78.38 93 ALA A C 1
ATOM 760 O O . ALA A 1 93 ? 19.292 7.940 5.885 1.00 78.38 93 ALA A O 1
ATOM 761 N N . THR A 1 94 ? 20.366 6.617 7.357 1.00 78.81 94 THR A N 1
ATOM 762 C CA . THR A 1 94 ? 20.961 5.743 6.330 1.00 78.81 94 THR A CA 1
ATOM 763 C C . THR A 1 94 ? 19.898 4.811 5.742 1.00 78.81 94 THR A C 1
ATOM 765 O O . THR A 1 94 ? 18.851 4.628 6.356 1.00 78.81 94 THR A O 1
ATOM 768 N N . GLU A 1 95 ? 20.156 4.172 4.598 1.00 73.19 95 GLU A N 1
ATOM 769 C CA . GLU A 1 95 ? 19.219 3.197 4.004 1.00 73.19 95 GLU A CA 1
ATOM 770 C C . GLU A 1 95 ? 18.825 2.083 4.995 1.00 73.19 95 GLU A C 1
ATOM 772 O O . GLU A 1 95 ? 17.647 1.765 5.148 1.00 73.19 95 GLU A O 1
ATOM 777 N N . ASN A 1 96 ? 19.781 1.558 5.768 1.00 75.88 96 ASN A N 1
ATOM 778 C CA . ASN A 1 96 ? 19.498 0.546 6.793 1.00 75.88 96 ASN A CA 1
ATOM 779 C C . ASN A 1 96 ? 18.610 1.088 7.925 1.00 75.88 96 ASN A C 1
ATOM 781 O O . ASN A 1 96 ? 17.668 0.423 8.353 1.00 75.88 96 ASN A O 1
ATOM 785 N N . ASP A 1 97 ? 18.872 2.310 8.396 1.00 82.88 97 ASP A N 1
ATOM 786 C CA . ASP A 1 97 ? 18.027 2.961 9.405 1.00 82.88 97 ASP A CA 1
ATOM 787 C C . ASP A 1 97 ? 16.612 3.228 8.861 1.00 82.88 97 ASP A C 1
ATOM 789 O O . ASP A 1 97 ? 15.620 3.134 9.586 1.00 82.88 97 ASP A O 1
ATOM 793 N N . GLN A 1 98 ? 16.514 3.577 7.578 1.00 79.94 98 GLN A N 1
ATOM 794 C CA . GLN A 1 98 ? 15.267 3.836 6.871 1.00 79.94 98 GLN A CA 1
ATOM 795 C C . GLN A 1 98 ? 14.406 2.574 6.765 1.00 79.94 98 GLN A C 1
ATOM 797 O O . GLN A 1 98 ? 13.199 2.668 7.018 1.00 79.94 98 GLN A O 1
ATOM 802 N N . LEU A 1 99 ? 15.019 1.425 6.468 1.00 77.12 99 LEU A N 1
ATOM 803 C CA . LEU A 1 99 ? 14.382 0.104 6.464 1.00 77.12 99 LEU A CA 1
ATOM 804 C C . LEU A 1 99 ? 13.985 -0.360 7.874 1.00 77.12 99 LEU A C 1
ATOM 806 O O . LEU A 1 99 ? 12.912 -0.928 8.066 1.00 77.12 99 LEU A O 1
ATOM 810 N N . GLU A 1 100 ? 14.790 -0.073 8.897 1.00 84.12 100 GLU A N 1
ATOM 811 C CA . GLU A 1 100 ? 14.420 -0.390 10.281 1.00 84.12 100 GLU A CA 1
ATOM 812 C C . GLU A 1 100 ? 13.208 0.434 10.746 1.00 84.12 100 GLU A C 1
ATOM 814 O O . GLU A 1 100 ? 12.254 -0.104 11.312 1.00 84.12 100 GLU A O 1
ATOM 819 N N . ILE A 1 101 ? 13.207 1.748 10.478 1.00 86.50 101 ILE A N 1
ATOM 820 C CA . ILE A 1 101 ? 12.062 2.625 10.770 1.00 86.50 101 ILE A CA 1
ATOM 821 C C . ILE A 1 101 ? 10.810 2.113 10.059 1.00 86.50 101 ILE A C 1
ATOM 823 O O . ILE A 1 101 ? 9.727 2.137 10.646 1.00 86.50 101 ILE A O 1
ATOM 827 N N . TYR A 1 102 ? 10.966 1.640 8.826 1.00 82.94 102 TYR A N 1
ATOM 828 C CA . TYR A 1 102 ? 9.885 1.053 8.056 1.00 82.94 102 TYR A CA 1
ATOM 829 C C . TYR A 1 102 ? 9.295 -0.192 8.727 1.00 82.94 102 TYR A C 1
ATOM 831 O O . TYR A 1 102 ? 8.096 -0.223 8.999 1.00 82.94 102 TYR A O 1
ATOM 839 N N . ALA A 1 103 ? 10.128 -1.172 9.086 1.00 83.38 103 ALA A N 1
ATOM 840 C CA . ALA A 1 103 ? 9.670 -2.393 9.752 1.00 83.38 103 ALA A CA 1
ATOM 841 C C . ALA A 1 103 ? 8.935 -2.082 11.071 1.00 83.38 103 ALA A C 1
ATOM 843 O O . ALA A 1 103 ? 7.931 -2.706 11.425 1.00 83.38 103 ALA A O 1
ATOM 844 N N . LEU A 1 104 ? 9.394 -1.059 11.801 1.00 90.44 104 LEU A N 1
ATOM 845 C CA . LEU A 1 104 ? 8.703 -0.571 12.995 1.00 90.44 104 LEU A CA 1
ATOM 846 C C . LEU A 1 104 ? 7.342 0.067 12.664 1.00 90.44 104 LEU A C 1
ATOM 848 O O . LEU A 1 104 ? 6.384 -0.128 13.416 1.00 90.44 104 LEU A O 1
ATOM 852 N N . GLN A 1 105 ? 7.239 0.831 11.571 1.00 89.56 105 GLN A N 1
ATOM 853 C CA . GLN A 1 105 ? 5.985 1.445 11.120 1.00 89.56 105 GLN A CA 1
ATOM 854 C C . GLN A 1 105 ? 4.965 0.389 10.704 1.00 89.56 105 GLN A C 1
ATOM 856 O O . GLN A 1 105 ? 3.824 0.452 11.156 1.00 89.56 105 GLN A O 1
ATOM 861 N N . GLU A 1 106 ? 5.376 -0.597 9.911 1.00 86.88 106 GLU A N 1
ATOM 862 C CA . GLU A 1 106 ? 4.535 -1.718 9.490 1.00 86.88 106 GLU A CA 1
ATOM 863 C C . GLU A 1 106 ? 3.984 -2.470 10.713 1.00 86.88 106 GLU A C 1
ATOM 865 O O . GLU A 1 106 ? 2.770 -2.628 10.880 1.00 86.88 106 GLU A O 1
ATOM 870 N N . LYS A 1 107 ? 4.866 -2.817 11.658 1.00 90.56 107 LYS A N 1
ATOM 871 C CA . LYS A 1 107 ? 4.495 -3.465 12.920 1.00 90.56 107 LYS A CA 1
ATOM 872 C C . LYS A 1 107 ? 3.508 -2.635 13.742 1.00 90.56 107 LYS A C 1
ATOM 874 O O . LYS A 1 107 ? 2.574 -3.186 14.326 1.00 90.56 107 LYS A O 1
ATOM 879 N N . TRP A 1 108 ? 3.687 -1.315 13.788 1.00 94.31 108 TRP A N 1
ATOM 880 C CA . TRP A 1 108 ? 2.743 -0.411 14.443 1.00 94.31 108 TRP A CA 1
ATOM 881 C C . TRP A 1 108 ? 1.370 -0.419 13.757 1.00 94.31 108 TRP A C 1
ATOM 883 O O . TRP A 1 108 ? 0.364 -0.557 14.459 1.00 94.31 108 TRP A O 1
ATOM 893 N N . VAL A 1 109 ? 1.308 -0.336 12.423 1.00 92.31 109 VAL A N 1
ATOM 894 C CA . VAL A 1 109 ? 0.041 -0.383 11.672 1.00 92.31 109 VAL A CA 1
ATOM 895 C C . VAL A 1 109 ? -0.694 -1.694 11.951 1.00 92.31 109 VAL A C 1
ATOM 897 O O . VAL A 1 109 ? -1.844 -1.659 12.393 1.00 92.31 109 VAL A O 1
ATOM 900 N N . ARG A 1 110 ? -0.015 -2.841 11.817 1.00 90.69 110 ARG A N 1
ATOM 901 C CA . ARG A 1 110 ? -0.589 -4.165 12.117 1.00 90.69 110 ARG A CA 1
ATOM 902 C C . ARG A 1 110 ? -1.113 -4.255 13.549 1.00 90.69 110 ARG A C 1
ATOM 904 O O . ARG A 1 110 ? -2.228 -4.723 13.781 1.00 90.69 110 ARG A O 1
ATOM 911 N N . ALA A 1 111 ? -0.336 -3.776 14.521 1.00 94.12 111 ALA A N 1
ATOM 912 C CA . ALA A 1 111 ? -0.736 -3.787 15.924 1.00 94.12 111 ALA A CA 1
ATOM 913 C C . ALA A 1 111 ? -1.971 -2.908 16.185 1.00 94.12 111 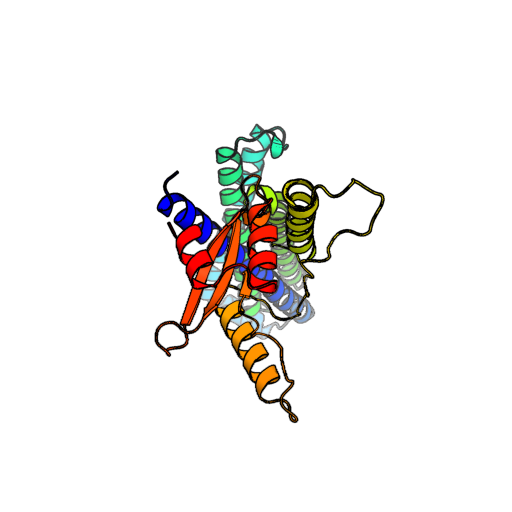ALA A C 1
ATOM 915 O O . ALA A 1 111 ? -2.852 -3.304 16.950 1.00 94.12 111 ALA A O 1
ATOM 916 N N . ALA A 1 112 ? -2.059 -1.737 15.547 1.00 95.94 112 ALA A N 1
ATOM 917 C CA . ALA A 1 112 ? -3.203 -0.837 15.667 1.00 95.94 112 ALA A CA 1
ATOM 918 C C . ALA A 1 112 ? -4.475 -1.418 15.023 1.00 95.94 112 ALA A C 1
ATOM 920 O O . ALA A 1 112 ? -5.539 -1.353 15.642 1.00 95.94 112 ALA A O 1
ATOM 921 N N . ILE A 1 113 ? -4.360 -2.040 13.841 1.00 92.69 113 ILE A N 1
ATOM 922 C CA . ILE A 1 113 ? -5.461 -2.756 13.170 1.00 92.69 113 ILE A CA 1
ATOM 923 C C . ILE A 1 113 ? -5.981 -3.879 14.068 1.00 92.69 113 ILE A C 1
ATOM 925 O O . ILE A 1 113 ? -7.164 -3.901 14.398 1.00 92.69 113 ILE A O 1
ATOM 929 N N . ASN A 1 114 ? -5.093 -4.754 14.548 1.00 95.19 114 ASN A N 1
ATOM 930 C CA . ASN A 1 114 ? -5.459 -5.866 15.426 1.00 95.19 114 ASN A CA 1
ATOM 931 C C . ASN A 1 114 ? -6.131 -5.385 16.727 1.00 95.19 114 ASN A C 1
ATOM 933 O O . ASN A 1 114 ? -7.120 -5.959 17.178 1.00 95.19 114 ASN A O 1
ATOM 937 N N . ALA A 1 115 ? -5.634 -4.303 17.333 1.00 96.62 115 ALA A N 1
ATOM 938 C CA . ALA A 1 115 ? -6.249 -3.727 18.525 1.00 96.62 115 ALA A CA 1
ATOM 939 C C . ALA A 1 115 ? -7.658 -3.167 18.248 1.00 96.62 115 ALA A C 1
ATOM 941 O O . ALA A 1 115 ? -8.563 -3.348 19.069 1.00 96.62 115 ALA A O 1
ATOM 942 N N . ALA A 1 116 ? -7.853 -2.495 17.108 1.00 95.88 116 ALA A N 1
ATOM 943 C CA . ALA A 1 116 ? -9.159 -1.988 16.693 1.00 95.88 116 ALA A CA 1
ATOM 944 C C . ALA A 1 116 ? -10.139 -3.136 16.425 1.00 95.88 116 ALA A C 1
ATOM 946 O O . ALA A 1 116 ? -11.260 -3.114 16.930 1.00 95.88 116 ALA A O 1
ATOM 947 N N . GLU A 1 117 ? -9.692 -4.157 15.699 1.00 94.38 117 GLU A N 1
ATOM 948 C CA . GLU A 1 117 ? -10.463 -5.353 15.375 1.00 94.38 117 GLU A CA 1
ATOM 949 C C . GLU A 1 117 ? -10.918 -6.094 16.627 1.00 94.38 117 GLU A C 1
ATOM 951 O O . GLU A 1 117 ? -12.115 -6.287 16.818 1.00 94.38 117 GLU A O 1
ATOM 956 N N . LYS A 1 118 ? -10.000 -6.428 17.541 1.00 94.50 118 LYS A N 1
ATOM 957 C CA . LYS A 1 118 ? -10.353 -7.112 18.793 1.00 94.50 118 LYS A CA 1
ATOM 958 C C . LYS A 1 118 ? -11.361 -6.316 19.619 1.00 94.50 118 LYS A C 1
ATOM 960 O O . LYS A 1 118 ? -12.312 -6.888 20.150 1.00 94.50 118 LYS A O 1
ATOM 965 N N . ARG A 1 119 ? -11.203 -4.990 19.693 1.00 94.38 119 ARG A N 1
ATOM 966 C CA . ARG A 1 119 ? -12.141 -4.116 20.413 1.00 94.38 119 ARG A CA 1
ATOM 967 C C . ARG A 1 119 ? -13.517 -4.055 19.742 1.00 94.38 119 ARG A C 1
ATOM 969 O O . ARG A 1 119 ? -14.528 -4.078 20.439 1.00 94.38 119 ARG A O 1
ATOM 976 N N . LEU A 1 120 ? -13.577 -3.965 18.416 1.00 92.25 120 LEU A N 1
ATOM 977 C CA . LEU A 1 120 ? -14.845 -3.936 17.682 1.00 92.25 120 LEU A CA 1
ATOM 978 C C . LEU A 1 120 ? -15.548 -5.296 17.709 1.00 92.25 120 LEU A C 1
ATOM 980 O O . LEU A 1 120 ? -16.761 -5.335 17.897 1.00 92.25 120 LEU A O 1
ATOM 984 N N . ASN A 1 121 ? -14.798 -6.394 17.616 1.00 90.94 121 ASN A N 1
ATOM 985 C CA . ASN A 1 121 ? -15.315 -7.755 17.740 1.00 90.94 121 ASN A CA 1
ATOM 986 C C . ASN A 1 121 ? -15.860 -8.022 19.144 1.00 90.94 121 ASN A C 1
ATOM 988 O O . ASN A 1 121 ? -16.913 -8.640 19.280 1.00 90.94 121 ASN A O 1
ATOM 992 N N . TYR A 1 122 ? -15.204 -7.501 20.185 1.00 91.25 122 TYR A N 1
ATOM 993 C CA . TYR A 1 122 ? -15.737 -7.529 21.546 1.00 91.25 122 TYR A CA 1
ATOM 994 C C . TYR A 1 122 ? -17.118 -6.862 21.627 1.00 91.25 122 TYR A C 1
ATOM 996 O O . TYR A 1 122 ? -18.058 -7.474 22.127 1.00 91.25 122 TYR A O 1
ATOM 1004 N N . LEU A 1 123 ? -17.278 -5.659 21.061 1.00 88.81 123 LEU A N 1
ATOM 1005 C CA . LEU A 1 123 ? -18.580 -4.979 21.006 1.00 88.81 123 LEU A CA 1
ATOM 1006 C C . LEU A 1 123 ? -19.587 -5.684 20.088 1.00 88.81 123 LEU A C 1
ATOM 1008 O O . LEU A 1 123 ? -20.787 -5.600 20.308 1.00 88.81 123 LEU A O 1
ATOM 1012 N N . GLN A 1 124 ? -19.131 -6.381 19.051 1.00 89.38 124 GLN A N 1
ATOM 1013 C CA . GLN A 1 124 ? -20.020 -7.142 18.183 1.00 89.38 124 GLN A CA 1
ATOM 1014 C C . GLN A 1 124 ? -20.598 -8.369 18.891 1.00 89.38 124 GLN A C 1
ATOM 1016 O O . GLN A 1 124 ? -21.778 -8.663 18.698 1.00 89.38 124 GLN A O 1
ATOM 1021 N N . GLN A 1 125 ? -19.775 -9.066 19.678 1.00 88.75 125 GLN A N 1
ATOM 1022 C CA . GLN A 1 125 ? -20.177 -10.242 20.452 1.00 88.75 125 GLN A CA 1
ATOM 1023 C C . GLN A 1 125 ? -20.954 -9.867 21.715 1.00 88.75 125 GLN A C 1
ATOM 1025 O O . GLN A 1 125 ? -21.879 -10.580 22.088 1.00 88.75 125 GLN A O 1
ATOM 1030 N N . TYR A 1 126 ? -20.620 -8.730 22.333 1.00 87.75 126 TYR A N 1
ATOM 1031 C CA . TYR A 1 126 ? -21.282 -8.208 23.529 1.00 87.75 126 TYR A CA 1
ATOM 1032 C C . TYR A 1 126 ? -21.732 -6.751 23.313 1.00 87.75 126 TYR A C 1
ATOM 1034 O O . TYR A 1 126 ? -21.142 -5.825 23.879 1.00 87.75 126 TYR A O 1
ATOM 1042 N N . PRO A 1 127 ? -22.788 -6.513 22.507 1.00 79.69 127 PRO A N 1
ATOM 1043 C CA . PRO A 1 127 ? -23.239 -5.163 22.139 1.00 79.69 127 PRO A CA 1
ATOM 1044 C C . PRO A 1 127 ? -23.674 -4.311 23.326 1.00 79.69 127 PRO A C 1
ATOM 1046 O O . PRO A 1 127 ? -23.555 -3.088 23.286 1.00 79.69 127 PRO A O 1
ATOM 1049 N N . PHE A 1 128 ? -24.142 -4.968 24.385 1.00 81.31 128 PHE A N 1
ATOM 1050 C CA . PHE A 1 128 ? -24.575 -4.355 25.632 1.00 81.31 128 PHE A CA 1
ATOM 1051 C C . PHE A 1 128 ? -23.694 -4.802 26.794 1.00 81.31 128 PHE A C 1
ATOM 1053 O O . PHE A 1 128 ? -24.180 -4.948 27.898 1.00 81.31 128 PHE A O 1
ATOM 1060 N N . ALA A 1 129 ? -22.390 -4.995 26.559 1.00 79.69 129 ALA A N 1
ATOM 1061 C CA . ALA A 1 129 ? -21.381 -5.272 27.590 1.00 79.69 129 ALA A CA 1
ATOM 1062 C C . ALA A 1 129 ? -21.408 -4.293 28.782 1.00 79.69 129 ALA A C 1
ATOM 1064 O O . ALA A 1 129 ? -20.908 -4.599 29.865 1.00 79.69 129 ALA A O 1
ATOM 1065 N N . TYR A 1 130 ? -21.970 -3.103 28.576 1.00 82.25 130 TYR A N 1
ATOM 1066 C CA . TYR A 1 130 ? -22.063 -2.055 29.574 1.00 82.25 130 TYR A CA 1
ATOM 1067 C C . TYR A 1 130 ? -23.497 -1.553 29.670 1.00 82.25 130 TYR A C 1
ATOM 1069 O O . TYR A 1 130 ? -24.146 -1.287 28.659 1.00 82.25 130 TYR A O 1
ATOM 1077 N N . ARG A 1 131 ? -23.951 -1.352 30.908 1.00 75.75 131 ARG A N 1
ATOM 1078 C CA . ARG A 1 131 ? -25.252 -0.747 31.211 1.00 75.75 131 ARG A CA 1
ATOM 1079 C C . ARG A 1 131 ? -25.329 0.713 30.771 1.00 75.75 131 ARG A C 1
ATOM 1081 O O . ARG A 1 131 ? -26.372 1.200 30.349 1.00 75.75 131 ARG A O 1
ATOM 1088 N N . ASP A 1 132 ? -24.205 1.418 30.884 1.00 82.88 132 ASP A N 1
ATOM 1089 C CA . ASP A 1 132 ? -24.087 2.799 30.445 1.00 82.88 132 ASP A CA 1
ATOM 1090 C C . ASP A 1 132 ? -23.785 2.873 28.944 1.00 82.88 132 ASP A C 1
ATOM 1092 O O . ASP A 1 132 ? -22.741 2.429 28.458 1.00 82.88 132 ASP A O 1
ATOM 1096 N N . LYS A 1 133 ? -24.687 3.525 28.213 1.00 83.62 133 LYS A N 1
ATOM 1097 C CA . LYS A 1 133 ? -24.502 3.870 26.804 1.00 83.62 133 LYS A CA 1
ATOM 1098 C C . LYS A 1 133 ? -23.249 4.722 26.573 1.00 83.62 133 LYS A C 1
ATOM 1100 O O . LYS A 1 133 ? -22.611 4.576 25.529 1.00 83.62 133 LYS A O 1
ATOM 1105 N N . GLY A 1 134 ? -22.898 5.600 27.516 1.00 86.25 134 GLY A N 1
ATOM 1106 C CA . GLY A 1 134 ? -21.685 6.415 27.457 1.00 86.25 134 GLY A CA 1
ATOM 1107 C C . GLY A 1 134 ? -20.424 5.559 27.364 1.00 86.25 134 GLY A C 1
ATOM 1108 O O . GLY A 1 134 ? -19.585 5.799 26.496 1.00 86.25 134 GLY A O 1
ATOM 1109 N N . ALA A 1 135 ? -20.336 4.497 28.167 1.00 86.50 135 ALA A N 1
ATOM 1110 C CA . ALA A 1 135 ? -19.243 3.530 28.097 1.00 86.50 135 ALA A CA 1
ATOM 1111 C C . ALA A 1 135 ? -19.143 2.857 26.716 1.00 86.50 135 ALA A C 1
ATOM 1113 O O . ALA A 1 135 ? -18.065 2.853 26.120 1.00 86.50 135 ALA A O 1
ATOM 1114 N N . ILE A 1 136 ? -20.255 2.359 26.156 1.00 85.44 136 ILE A N 1
ATOM 1115 C CA . ILE A 1 136 ? -20.265 1.726 24.820 1.00 85.44 136 ILE A CA 1
ATOM 1116 C C . ILE A 1 136 ? -19.765 2.711 23.752 1.00 85.44 136 ILE A C 1
ATOM 1118 O O . ILE A 1 136 ? -18.909 2.364 22.935 1.00 85.44 136 ILE A O 1
ATOM 1122 N N . ILE A 1 137 ? -20.255 3.957 23.778 1.00 86.75 137 ILE A N 1
ATOM 1123 C CA . ILE A 1 137 ? -19.801 5.018 22.867 1.00 86.75 137 ILE A CA 1
ATOM 1124 C C . ILE A 1 137 ? -18.299 5.272 23.042 1.00 86.75 137 ILE A C 1
ATOM 1126 O O . ILE A 1 137 ? -17.580 5.315 22.045 1.00 86.75 137 ILE A O 1
ATOM 1130 N N . GLY A 1 138 ? -17.806 5.339 24.280 1.00 89.62 138 GLY A N 1
ATOM 1131 C CA . GLY A 1 138 ? -16.383 5.499 24.574 1.00 89.62 138 GLY A CA 1
ATOM 1132 C C . GLY A 1 138 ? -15.516 4.385 23.977 1.00 89.62 138 GLY A C 1
ATOM 1133 O O . GLY A 1 138 ? -14.446 4.659 23.433 1.00 89.62 138 GLY A O 1
ATOM 1134 N N . HIS A 1 139 ? -15.979 3.131 23.979 1.00 90.62 139 HIS A N 1
ATOM 1135 C CA . HIS A 1 139 ? -15.264 2.033 23.314 1.00 90.62 139 HIS A CA 1
ATOM 1136 C C . HIS A 1 139 ? -15.251 2.175 21.787 1.00 90.62 139 HIS A C 1
ATOM 1138 O O . HIS A 1 139 ? -14.220 1.917 21.159 1.00 90.62 139 HIS A O 1
ATOM 1144 N N . VAL A 1 140 ? -16.358 2.617 21.184 1.00 89.44 140 VAL A N 1
ATOM 1145 C CA . VAL A 1 140 ? -16.439 2.890 19.740 1.00 89.44 140 VAL A CA 1
ATOM 1146 C C . VAL A 1 140 ? -15.494 4.030 19.344 1.00 89.44 140 VAL A C 1
ATOM 1148 O O . VAL A 1 140 ? -14.768 3.916 18.355 1.00 89.44 140 VAL A O 1
ATOM 1151 N N . GLU A 1 141 ? -15.454 5.111 20.122 1.00 92.38 141 GLU A N 1
ATOM 1152 C CA . GLU A 1 141 ? -14.524 6.228 19.918 1.00 92.38 141 GLU A CA 1
ATOM 1153 C C . GLU A 1 141 ? -13.071 5.785 20.085 1.00 92.38 141 GLU A C 1
ATOM 1155 O O . GLU A 1 141 ? -12.215 6.104 19.260 1.00 92.38 141 GLU A O 1
ATOM 1160 N N . ALA A 1 142 ? -12.784 4.970 21.098 1.00 93.31 142 ALA A N 1
ATOM 1161 C CA . ALA A 1 142 ? -11.445 4.455 21.326 1.00 93.31 142 ALA A CA 1
ATOM 1162 C C . ALA A 1 142 ? -10.998 3.471 20.226 1.00 93.31 142 ALA A C 1
ATOM 1164 O O . ALA A 1 142 ? -9.806 3.397 19.930 1.00 93.31 142 ALA A O 1
ATOM 1165 N N . ALA A 1 143 ? -11.916 2.729 19.596 1.00 92.94 143 ALA A N 1
ATOM 1166 C CA . ALA A 1 143 ? -11.627 1.964 18.380 1.00 92.94 143 ALA A CA 1
ATOM 1167 C C . ALA A 1 143 ? -11.324 2.889 17.190 1.00 92.94 143 ALA A C 1
ATOM 1169 O O . ALA A 1 143 ? -10.362 2.662 16.462 1.00 92.94 143 ALA A O 1
ATOM 1170 N N . ASN A 1 144 ? -12.076 3.982 17.036 1.00 91.94 144 ASN A N 1
ATOM 1171 C CA . ASN A 1 144 ? -11.816 4.989 16.006 1.00 91.94 144 ASN A CA 1
ATOM 1172 C C . ASN A 1 144 ? -10.428 5.637 16.163 1.00 91.94 144 ASN A C 1
ATOM 1174 O O . ASN A 1 144 ? -9.727 5.845 15.177 1.00 91.94 144 ASN A O 1
ATOM 1178 N N . THR A 1 145 ? -9.987 5.897 17.396 1.00 95.25 145 THR A N 1
ATOM 1179 C CA . THR A 1 145 ? -8.626 6.380 17.679 1.00 95.25 145 THR A CA 1
ATOM 1180 C C . THR A 1 145 ? -7.550 5.390 17.224 1.00 95.25 145 THR A C 1
ATOM 1182 O O . THR A 1 145 ? -6.531 5.813 16.678 1.00 95.25 145 THR A O 1
ATOM 1185 N N . LEU A 1 146 ? -7.770 4.080 17.388 1.00 95.12 146 LEU A N 1
ATOM 1186 C CA . LEU A 1 146 ? -6.848 3.044 16.899 1.00 95.12 146 LEU A CA 1
ATOM 1187 C C . LEU A 1 146 ? -6.809 3.000 15.366 1.00 95.12 146 LEU A C 1
ATOM 1189 O O . LEU A 1 146 ? -5.724 2.952 14.795 1.00 95.12 146 LEU A O 1
ATOM 1193 N N . LEU A 1 147 ? -7.961 3.106 14.699 1.00 92.25 147 LEU A N 1
ATOM 1194 C CA . LEU A 1 147 ? -8.032 3.166 13.232 1.00 92.25 147 LEU A CA 1
ATOM 1195 C C . LEU A 1 147 ? -7.338 4.417 12.679 1.00 92.25 147 LEU A C 1
ATOM 1197 O O . LEU A 1 147 ? -6.579 4.329 11.719 1.00 92.25 147 LEU A O 1
ATOM 1201 N N . ASN A 1 148 ? -7.514 5.572 13.325 1.00 92.94 148 ASN A N 1
ATOM 1202 C CA . ASN A 1 148 ? -6.779 6.791 12.979 1.00 92.94 148 ASN A CA 1
ATOM 1203 C C . ASN A 1 148 ? -5.265 6.628 13.195 1.00 92.94 148 ASN A C 1
ATOM 1205 O O . ASN A 1 148 ? -4.466 7.155 12.423 1.00 92.94 148 ASN A O 1
ATOM 1209 N N . SER A 1 149 ? -4.857 5.899 14.239 1.00 92.75 149 SER A N 1
ATOM 1210 C CA . SER A 1 149 ? -3.453 5.558 14.490 1.00 92.75 149 SER A CA 1
ATOM 1211 C C . SER A 1 149 ? -2.882 4.699 13.355 1.00 92.75 149 SER A C 1
ATOM 1213 O O . SER A 1 149 ? -1.840 5.048 12.803 1.00 92.75 149 SER A O 1
ATOM 1215 N N . ALA A 1 150 ? -3.610 3.656 12.939 1.00 91.88 150 ALA A N 1
ATOM 1216 C CA . ALA A 1 150 ? -3.244 2.804 11.809 1.00 91.88 150 ALA A CA 1
ATOM 1217 C C . ALA A 1 150 ? -3.121 3.610 10.503 1.00 91.88 150 ALA A C 1
ATOM 1219 O O . ALA A 1 150 ? -2.083 3.551 9.848 1.00 91.88 150 ALA A O 1
ATOM 1220 N N . TRP A 1 151 ? -4.109 4.457 10.187 1.00 91.31 151 TRP A N 1
ATOM 1221 C CA . TRP A 1 151 ? -4.070 5.364 9.030 1.00 91.31 151 TRP A CA 1
ATOM 1222 C C . TRP A 1 151 ? -2.857 6.295 9.042 1.00 91.31 151 TRP A C 1
ATOM 1224 O O . TRP A 1 151 ? -2.222 6.515 8.012 1.00 91.31 151 TRP A O 1
ATOM 1234 N N . ASN A 1 152 ? -2.514 6.853 10.203 1.00 91.69 152 ASN A N 1
ATOM 1235 C CA . ASN A 1 152 ? -1.351 7.726 10.335 1.00 91.69 152 ASN A CA 1
ATOM 1236 C C . ASN A 1 152 ? -0.026 6.979 10.138 1.00 91.69 152 ASN A C 1
ATOM 1238 O O . ASN A 1 152 ? 0.924 7.578 9.629 1.00 91.69 152 ASN A O 1
ATOM 1242 N N . GLY A 1 153 ? 0.060 5.714 10.552 1.00 90.00 153 GLY A N 1
ATOM 1243 C CA . GLY A 1 153 ? 1.204 4.849 10.263 1.00 90.00 153 GLY A CA 1
ATOM 1244 C C . GLY A 1 153 ? 1.295 4.524 8.773 1.00 90.00 153 GLY A C 1
ATOM 1245 O O . GLY A 1 153 ? 2.330 4.777 8.158 1.00 90.00 153 GLY A O 1
ATOM 1246 N N . LEU A 1 154 ? 0.183 4.097 8.169 1.00 87.94 154 LEU A N 1
ATOM 1247 C CA . LEU A 1 154 ? 0.095 3.763 6.746 1.00 87.94 154 LEU A CA 1
ATOM 1248 C C . LEU A 1 154 ? 0.459 4.962 5.862 1.00 87.94 154 LEU A C 1
ATOM 1250 O O . LEU A 1 154 ? 1.274 4.858 4.957 1.00 87.94 154 LEU A O 1
ATOM 1254 N N . ARG A 1 155 ? -0.038 6.158 6.194 1.00 86.94 155 ARG A N 1
ATOM 1255 C CA . ARG A 1 155 ? 0.306 7.392 5.475 1.00 86.94 155 ARG A CA 1
ATOM 1256 C C . ARG A 1 155 ? 1.796 7.734 5.545 1.00 86.94 155 ARG A C 1
ATOM 1258 O O . ARG A 1 155 ? 2.311 8.397 4.647 1.00 86.94 155 ARG A O 1
ATOM 1265 N N . GLN A 1 156 ? 2.486 7.363 6.624 1.00 86.38 156 GLN A N 1
ATOM 1266 C CA . GLN A 1 156 ? 3.934 7.564 6.714 1.00 86.38 156 GLN A CA 1
ATOM 1267 C C . GLN A 1 156 ? 4.689 6.580 5.827 1.00 86.38 156 GLN A C 1
ATOM 1269 O O . GLN A 1 156 ? 5.629 7.004 5.164 1.00 86.38 156 GLN A O 1
ATOM 1274 N N . ILE A 1 157 ? 4.247 5.323 5.787 1.00 82.62 157 ILE A N 1
ATOM 1275 C CA . ILE A 1 157 ? 4.768 4.308 4.867 1.00 82.62 157 ILE A CA 1
ATOM 1276 C C . ILE A 1 157 ? 4.604 4.784 3.418 1.00 82.62 157 ILE A C 1
ATOM 1278 O O . ILE A 1 157 ? 5.584 4.869 2.684 1.00 82.62 157 ILE A O 1
ATOM 1282 N N . GLU A 1 158 ? 3.400 5.221 3.049 1.00 78.69 158 GLU A N 1
ATOM 1283 C CA . GLU A 1 158 ? 3.077 5.720 1.707 1.00 78.69 158 GLU A CA 1
ATOM 1284 C C . GLU A 1 158 ? 3.946 6.905 1.275 1.00 78.69 158 GLU A C 1
ATOM 1286 O O . GLU A 1 158 ? 4.421 6.970 0.144 1.00 78.69 158 GLU A O 1
ATOM 1291 N N . ARG A 1 159 ? 4.207 7.854 2.182 1.00 78.94 159 ARG A N 1
ATOM 1292 C CA . ARG A 1 159 ? 5.082 9.005 1.892 1.00 78.94 159 ARG A CA 1
ATOM 1293 C C . ARG A 1 159 ? 6.521 8.605 1.590 1.00 78.94 159 ARG A C 1
ATOM 1295 O O . ARG A 1 159 ? 7.217 9.356 0.919 1.00 78.94 159 ARG A O 1
ATOM 1302 N N . ASN A 1 160 ? 6.949 7.459 2.096 1.00 74.50 160 ASN A N 1
ATOM 1303 C CA . ASN A 1 160 ? 8.308 6.967 1.965 1.00 74.50 160 ASN A CA 1
ATOM 1304 C C . ASN A 1 160 ? 8.422 5.856 0.905 1.00 74.50 160 ASN A C 1
ATOM 1306 O O . ASN A 1 160 ? 9.497 5.286 0.751 1.00 74.50 160 ASN A O 1
ATOM 1310 N N . LYS A 1 161 ? 7.356 5.572 0.138 1.00 70.69 161 LYS A N 1
ATOM 1311 C CA . LYS A 1 161 ? 7.334 4.492 -0.862 1.00 70.69 161 LYS A CA 1
ATOM 1312 C C . LYS A 1 161 ? 8.457 4.575 -1.895 1.00 70.69 161 LYS A C 1
ATOM 1314 O O . LYS A 1 161 ? 8.929 3.545 -2.355 1.00 70.69 161 LYS A O 1
ATOM 1319 N N . GLU A 1 162 ? 8.907 5.785 -2.230 1.00 65.56 162 GLU A N 1
ATOM 1320 C CA . GLU A 1 162 ? 10.034 5.999 -3.148 1.00 65.56 162 GLU A CA 1
ATOM 1321 C C . GLU A 1 162 ? 11.349 5.470 -2.573 1.00 65.56 162 GLU A C 1
ATOM 1323 O O . GLU A 1 162 ? 12.102 4.812 -3.281 1.00 65.56 162 GLU A O 1
ATOM 1328 N N . VAL A 1 163 ? 11.587 5.690 -1.278 1.00 66.19 163 VAL A N 1
ATOM 1329 C CA . VAL A 1 163 ? 12.774 5.188 -0.567 1.00 66.19 163 VAL A CA 1
ATOM 1330 C C . VAL A 1 163 ? 12.752 3.664 -0.483 1.00 66.19 163 VAL A C 1
ATOM 1332 O O . VAL A 1 163 ? 13.794 3.023 -0.544 1.00 66.19 163 VAL A O 1
ATOM 1335 N N . TYR A 1 164 ? 11.561 3.076 -0.389 1.00 63.16 164 TYR A N 1
ATOM 1336 C CA . TYR A 1 164 ? 11.391 1.627 -0.329 1.00 63.16 164 TYR A CA 1
ATOM 1337 C C . TYR A 1 164 ? 11.347 0.953 -1.701 1.00 63.16 164 TYR A C 1
ATOM 1339 O O . TYR A 1 164 ? 11.184 -0.255 -1.755 1.00 63.16 164 TYR A O 1
ATOM 1347 N N . GLY A 1 165 ? 11.420 1.688 -2.816 1.00 61.03 165 GLY A N 1
ATOM 1348 C CA . GLY A 1 165 ? 11.204 1.093 -4.141 1.00 61.03 165 GLY A CA 1
ATOM 1349 C C . GLY A 1 165 ? 9.787 0.531 -4.347 1.00 61.03 165 GLY A C 1
ATOM 1350 O O . GLY A 1 165 ? 9.566 -0.260 -5.253 1.00 61.03 165 GLY A O 1
ATOM 1351 N N . LEU A 1 166 ? 8.822 0.953 -3.522 1.00 63.06 166 LEU A N 1
ATOM 1352 C CA . LEU A 1 166 ? 7.411 0.540 -3.553 1.00 63.06 166 LEU A CA 1
ATOM 1353 C C . LEU A 1 166 ? 6.534 1.506 -4.360 1.00 63.06 166 LEU A C 1
ATOM 1355 O O . LEU A 1 166 ? 5.304 1.416 -4.345 1.00 63.06 166 LEU A O 1
ATOM 1359 N N . ARG A 1 167 ? 7.140 2.499 -5.017 1.00 69.62 167 ARG A N 1
ATOM 1360 C CA . ARG A 1 167 ? 6.402 3.425 -5.869 1.00 69.62 167 ARG A CA 1
ATOM 1361 C C . ARG A 1 167 ? 5.861 2.669 -7.080 1.00 69.62 167 ARG A C 1
ATOM 1363 O O . ARG A 1 167 ? 6.623 2.149 -7.884 1.00 69.62 167 ARG A O 1
ATOM 1370 N N . GLU A 1 168 ? 4.541 2.681 -7.223 1.00 67.50 168 GLU A N 1
ATOM 1371 C CA . GLU A 1 168 ? 3.879 2.182 -8.425 1.00 67.50 168 GLU A CA 1
ATOM 1372 C C . GLU A 1 168 ? 4.351 2.945 -9.664 1.00 67.50 168 GLU A C 1
ATOM 1374 O O . GLU A 1 168 ? 4.447 4.178 -9.653 1.00 67.50 168 GLU A O 1
ATOM 1379 N N . VAL A 1 169 ? 4.627 2.197 -10.731 1.00 73.31 169 VAL A N 1
ATOM 1380 C CA . VAL A 1 169 ? 4.937 2.761 -12.041 1.00 73.31 169 VAL A CA 1
ATOM 1381 C C . VAL A 1 169 ? 3.658 3.338 -12.619 1.00 73.31 169 VAL A C 1
ATOM 1383 O O . VAL A 1 169 ? 2.677 2.629 -12.838 1.00 73.31 169 VAL A O 1
ATOM 1386 N N . THR A 1 170 ? 3.659 4.644 -12.855 1.00 77.06 170 THR A N 1
ATOM 1387 C CA . THR A 1 170 ? 2.520 5.317 -13.478 1.00 77.06 170 THR A CA 1
ATOM 1388 C C . THR A 1 170 ? 2.644 5.297 -15.000 1.00 77.06 170 THR A C 1
ATOM 1390 O O . THR A 1 170 ? 3.737 5.172 -15.548 1.00 77.06 170 THR A O 1
ATOM 1393 N N . THR A 1 171 ? 1.532 5.501 -15.713 1.00 80.94 171 THR A N 1
ATOM 1394 C CA . THR A 1 171 ? 1.558 5.691 -17.177 1.00 80.94 171 THR A CA 1
ATOM 1395 C C . THR A 1 171 ? 2.494 6.837 -17.583 1.00 80.94 171 THR A C 1
ATOM 1397 O O . THR A 1 171 ? 3.185 6.743 -18.594 1.00 80.94 171 THR A O 1
ATOM 1400 N N . GLU A 1 172 ? 2.565 7.902 -16.777 1.00 83.50 172 GLU A N 1
ATOM 1401 C CA . GLU A 1 172 ? 3.486 9.021 -17.005 1.00 83.50 172 GLU A CA 1
ATOM 1402 C C . GLU A 1 172 ? 4.956 8.619 -16.858 1.00 83.50 172 GLU A C 1
ATOM 1404 O O . GLU A 1 172 ? 5.803 9.135 -17.583 1.00 83.50 172 GLU A O 1
ATOM 1409 N N . ASP A 1 173 ? 5.272 7.716 -15.930 1.00 83.69 173 ASP A N 1
ATOM 1410 C CA . ASP A 1 173 ? 6.633 7.217 -15.729 1.00 83.69 173 ASP A CA 1
ATOM 1411 C C . ASP A 1 173 ? 7.093 6.378 -16.925 1.00 83.69 173 ASP A C 1
ATOM 1413 O O . ASP A 1 173 ? 8.175 6.624 -17.463 1.00 83.69 173 ASP A O 1
ATOM 1417 N N . VAL A 1 174 ? 6.230 5.481 -17.416 1.00 84.94 174 VAL A N 1
ATOM 1418 C CA . VAL A 1 174 ? 6.480 4.720 -18.653 1.00 84.94 174 VAL A CA 1
ATOM 1419 C C . VAL A 1 174 ? 6.632 5.669 -19.843 1.00 84.94 174 VAL A C 1
ATOM 1421 O O . VAL A 1 174 ? 7.566 5.535 -20.631 1.00 84.94 174 VAL A O 1
ATOM 1424 N N . GLN A 1 175 ? 5.763 6.679 -19.969 1.00 88.25 175 GLN A N 1
ATOM 1425 C CA . GLN A 1 175 ? 5.848 7.628 -21.081 1.00 88.25 175 GLN A CA 1
ATOM 1426 C C . GLN A 1 175 ? 7.148 8.441 -21.035 1.00 88.25 175 GLN A C 1
ATOM 1428 O O . GLN A 1 175 ? 7.767 8.644 -22.075 1.00 88.25 175 GLN A O 1
ATOM 1433 N N . LYS A 1 176 ? 7.619 8.849 -19.851 1.00 88.00 176 LYS A N 1
ATOM 1434 C CA . LYS A 1 176 ? 8.920 9.523 -19.704 1.00 88.00 176 LYS A CA 1
ATOM 1435 C C . LYS A 1 176 ? 10.079 8.632 -20.145 1.00 88.00 176 LYS A C 1
ATOM 1437 O O . 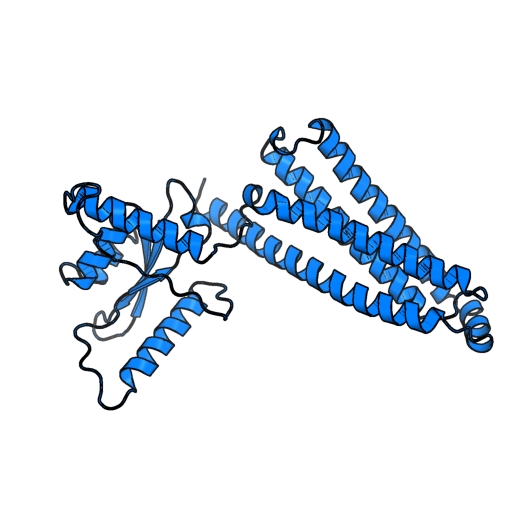LYS A 1 176 ? 10.971 9.121 -20.833 1.00 88.00 176 LYS A O 1
ATOM 1442 N N . ALA A 1 177 ? 10.073 7.352 -19.776 1.00 88.38 177 ALA A N 1
ATOM 1443 C CA . ALA A 1 177 ? 11.097 6.402 -20.205 1.00 88.38 177 ALA A CA 1
ATOM 1444 C C . ALA A 1 177 ? 11.092 6.221 -21.737 1.00 88.38 177 ALA A C 1
ATOM 1446 O O . ALA A 1 177 ? 12.130 6.342 -22.388 1.00 88.38 177 ALA A O 1
ATOM 1447 N N . CYS A 1 178 ? 9.910 6.068 -22.334 1.00 88.88 178 CYS A N 1
ATOM 1448 C CA . CYS A 1 178 ? 9.711 6.054 -23.786 1.00 88.88 178 CYS A CA 1
ATOM 1449 C C . CYS A 1 178 ? 10.195 7.344 -24.486 1.00 88.88 178 CYS A C 1
ATOM 1451 O O . CYS A 1 178 ? 10.783 7.297 -25.574 1.00 88.88 178 CYS A O 1
ATOM 1453 N N . ASP A 1 179 ? 9.969 8.508 -23.873 1.00 88.88 179 ASP A N 1
ATOM 1454 C CA . ASP A 1 179 ? 10.419 9.804 -24.390 1.00 88.88 179 ASP A CA 1
ATOM 1455 C C . ASP A 1 179 ? 11.946 9.943 -24.329 1.00 88.88 179 ASP A C 1
ATOM 1457 O O . ASP A 1 179 ? 12.544 10.549 -25.227 1.00 88.88 179 ASP A O 1
ATOM 1461 N N . VAL A 1 180 ? 12.581 9.388 -23.288 1.00 89.25 180 VAL A N 1
ATOM 1462 C CA . VAL A 1 180 ? 14.043 9.281 -23.192 1.00 89.25 180 VAL A CA 1
ATOM 1463 C C . VAL A 1 180 ? 14.556 8.445 -24.354 1.00 89.25 180 VAL A C 1
ATOM 1465 O O . VAL A 1 180 ? 15.322 8.998 -25.141 1.00 89.25 180 VAL A O 1
ATOM 1468 N N . ALA A 1 181 ? 14.050 7.217 -24.523 1.00 90.00 181 ALA A N 1
ATOM 1469 C CA . ALA A 1 181 ? 14.443 6.298 -25.594 1.00 90.00 181 ALA A CA 1
ATOM 1470 C C . ALA A 1 181 ? 14.343 6.937 -26.989 1.00 90.00 181 ALA A C 1
ATOM 1472 O O . ALA A 1 181 ? 15.275 6.916 -27.797 1.00 90.00 181 ALA A O 1
ATOM 1473 N N . SER A 1 182 ? 13.215 7.602 -27.256 1.00 89.69 182 SER A N 1
ATOM 1474 C CA . SER A 1 182 ? 12.978 8.282 -28.534 1.00 89.69 182 SER A CA 1
ATOM 1475 C C . SER A 1 182 ? 13.944 9.449 -28.755 1.00 89.69 182 SER A C 1
ATOM 1477 O O . SER A 1 182 ? 14.420 9.687 -29.867 1.00 89.69 182 SER A O 1
ATOM 1479 N N . LYS A 1 183 ? 14.250 10.207 -27.694 1.00 87.81 183 LYS A N 1
ATOM 1480 C CA . LYS A 1 183 ? 15.140 11.372 -27.762 1.00 87.81 183 LYS A CA 1
ATOM 1481 C C . LYS A 1 183 ? 16.597 10.959 -27.972 1.00 87.81 183 LYS A C 1
ATOM 1483 O O . LYS A 1 183 ? 17.289 11.594 -28.767 1.00 87.81 183 LYS A O 1
ATOM 1488 N N . THR A 1 184 ? 17.078 9.957 -27.245 1.00 89.38 184 THR A N 1
ATOM 1489 C CA . THR A 1 184 ? 18.449 9.433 -27.351 1.00 89.38 184 THR A CA 1
ATOM 1490 C C . THR A 1 184 ? 18.682 8.778 -28.703 1.00 89.38 184 THR A C 1
ATOM 1492 O O . THR A 1 184 ? 19.700 9.087 -29.321 1.00 89.38 184 THR A O 1
ATOM 1495 N N . TYR A 1 185 ? 17.729 7.988 -29.207 1.00 90.06 185 TYR A N 1
ATOM 1496 C CA . TYR A 1 185 ? 17.755 7.454 -30.571 1.00 90.06 185 TYR A CA 1
ATOM 1497 C C . TYR A 1 185 ? 17.852 8.566 -31.620 1.00 90.06 185 TYR A C 1
ATOM 1499 O O . TYR A 1 185 ? 18.816 8.614 -32.387 1.00 90.06 185 TYR A O 1
ATOM 1507 N N . ALA A 1 186 ? 16.921 9.527 -31.608 1.00 87.75 186 ALA A N 1
ATOM 1508 C CA . ALA A 1 186 ? 16.920 10.615 -32.585 1.00 87.75 186 ALA A CA 1
ATOM 1509 C C . ALA A 1 186 ? 18.241 11.402 -32.560 1.00 87.75 186 ALA A C 1
ATOM 1511 O O . ALA A 1 186 ? 18.799 11.740 -33.602 1.00 87.75 186 ALA A O 1
ATOM 1512 N N . LYS A 1 187 ? 18.784 11.659 -31.367 1.00 87.44 187 LYS A N 1
ATOM 1513 C CA . LYS A 1 187 ? 20.039 12.393 -31.218 1.00 87.44 187 LYS A CA 1
ATOM 1514 C C . LYS A 1 187 ? 21.260 11.591 -31.676 1.00 87.44 187 LYS A C 1
ATOM 1516 O O . LYS A 1 187 ? 22.076 12.137 -32.412 1.00 87.44 187 LYS A O 1
ATOM 1521 N N . LYS A 1 188 ? 21.427 10.353 -31.195 1.00 89.19 188 LYS A N 1
ATOM 1522 C CA . LYS A 1 188 ? 22.658 9.563 -31.384 1.00 89.19 188 LYS A CA 1
ATOM 1523 C C . LYS A 1 188 ? 22.686 8.821 -32.728 1.00 89.19 188 LYS A C 1
ATOM 1525 O O . LYS A 1 188 ? 23.764 8.675 -33.288 1.00 89.19 188 LYS A O 1
ATOM 1530 N N . ILE A 1 189 ? 21.534 8.377 -33.237 1.00 90.31 189 ILE A N 1
ATOM 1531 C CA . ILE A 1 189 ? 21.435 7.585 -34.475 1.00 90.31 189 ILE A CA 1
ATOM 1532 C C . ILE A 1 189 ? 21.077 8.470 -35.669 1.00 90.31 189 ILE A C 1
ATOM 1534 O O . ILE A 1 189 ? 21.769 8.456 -36.683 1.00 90.31 189 ILE A O 1
ATOM 1538 N N . LEU A 1 190 ? 20.036 9.299 -35.544 1.00 85.75 190 LEU A N 1
ATOM 1539 C CA . LEU A 1 190 ? 19.562 10.132 -36.659 1.00 85.75 190 LEU A CA 1
ATOM 1540 C C . LEU A 1 190 ? 20.286 11.481 -36.785 1.00 85.75 190 LEU A C 1
ATOM 1542 O O . LEU A 1 190 ? 19.989 12.244 -37.702 1.00 85.75 190 LEU A O 1
ATOM 1546 N N . ASN A 1 191 ? 21.208 11.808 -35.869 1.00 84.44 191 ASN A N 1
ATOM 1547 C CA . ASN A 1 191 ? 21.835 13.134 -35.764 1.00 84.44 191 ASN A CA 1
ATOM 1548 C C . ASN A 1 191 ? 20.801 14.280 -35.769 1.00 84.44 191 ASN A C 1
ATOM 1550 O O . ASN A 1 191 ? 21.012 15.339 -36.368 1.00 84.44 191 ASN A O 1
ATOM 1554 N N . TRP A 1 192 ? 19.653 14.056 -35.124 1.00 80.25 192 TRP A N 1
ATOM 1555 C CA . TRP A 1 192 ? 18.517 14.967 -35.185 1.00 80.25 192 TRP A CA 1
ATOM 1556 C C . TRP A 1 192 ? 18.835 16.311 -34.509 1.00 80.25 192 TRP A C 1
ATOM 1558 O O . TRP A 1 192 ? 19.287 16.330 -33.360 1.00 80.25 192 TRP A O 1
ATOM 1568 N N . PRO A 1 193 ? 18.579 17.454 -35.170 1.00 73.88 193 PRO A N 1
ATOM 1569 C CA . PRO A 1 193 ? 18.857 18.765 -34.599 1.00 73.88 193 PRO A CA 1
ATOM 1570 C C . PRO A 1 193 ? 17.879 19.087 -33.462 1.00 73.88 193 PRO A C 1
ATOM 1572 O O . PRO A 1 193 ? 16.659 19.104 -33.652 1.00 73.88 193 PRO A O 1
ATOM 1575 N N . ASP A 1 194 ? 18.415 19.390 -32.278 1.00 68.62 194 ASP A N 1
ATOM 1576 C CA . ASP A 1 194 ? 17.616 19.723 -31.096 1.00 68.62 194 ASP A CA 1
ATOM 1577 C C . ASP A 1 194 ? 16.676 20.921 -31.375 1.00 68.62 194 ASP A C 1
ATOM 1579 O O . ASP A 1 194 ? 17.109 22.041 -31.655 1.00 68.62 194 ASP A O 1
ATOM 1583 N N . GLY A 1 195 ? 15.360 20.683 -31.279 1.00 61.44 195 GLY A N 1
ATOM 1584 C CA . GLY A 1 195 ? 14.333 21.723 -31.131 1.00 61.44 195 GLY A CA 1
ATOM 1585 C C . GLY A 1 195 ? 13.743 22.348 -32.403 1.00 61.44 195 GLY A C 1
ATOM 1586 O O . GLY A 1 195 ? 12.912 23.242 -32.271 1.00 61.44 195 GLY A O 1
ATOM 1587 N N . ARG A 1 196 ? 14.125 21.916 -33.616 1.00 61.75 196 ARG A N 1
ATOM 1588 C CA . ARG A 1 196 ? 13.597 22.504 -34.876 1.00 61.75 196 ARG A CA 1
ATOM 1589 C C . ARG A 1 196 ? 12.548 21.669 -35.607 1.00 61.75 196 ARG A C 1
ATOM 1591 O O . ARG A 1 196 ? 11.833 22.215 -36.440 1.00 61.75 196 ARG A O 1
ATOM 1598 N N . LEU A 1 197 ? 12.463 20.376 -35.317 1.00 66.69 197 LEU A N 1
ATOM 1599 C CA . LEU A 1 197 ? 11.549 19.444 -35.973 1.00 66.69 197 LEU A CA 1
ATOM 1600 C C . LEU A 1 197 ? 10.866 18.563 -34.924 1.00 66.69 197 LEU A C 1
ATOM 1602 O O . LEU A 1 197 ? 11.464 18.264 -33.883 1.00 66.69 197 LEU A O 1
ATOM 1606 N N . GLU A 1 198 ? 9.627 18.148 -35.199 1.00 68.62 198 GLU A N 1
ATOM 1607 C CA . GLU A 1 198 ? 8.908 17.198 -34.345 1.00 68.62 198 GLU A CA 1
ATOM 1608 C C . GLU A 1 198 ? 9.689 15.886 -34.240 1.00 68.62 198 GLU A C 1
ATOM 1610 O O . GLU A 1 198 ? 10.136 15.335 -35.242 1.00 68.62 198 GLU A O 1
ATOM 1615 N N . LYS A 1 199 ? 9.886 15.400 -33.012 1.00 69.31 199 LYS A N 1
ATOM 1616 C CA . LYS A 1 199 ? 10.626 14.159 -32.772 1.00 69.31 199 LYS A CA 1
ATOM 1617 C C . LYS A 1 199 ? 9.853 12.954 -33.324 1.00 69.31 199 LYS A C 1
ATOM 1619 O O . LYS A 1 199 ? 8.620 12.970 -33.265 1.00 69.31 199 LYS A O 1
ATOM 1624 N N . PRO A 1 200 ? 10.551 11.888 -33.755 1.00 71.06 200 PRO A N 1
ATOM 1625 C CA . PRO A 1 200 ? 9.912 10.617 -34.067 1.00 71.06 200 PRO A CA 1
ATOM 1626 C C . PRO A 1 200 ? 9.080 10.136 -32.873 1.00 71.06 200 PRO A C 1
ATOM 1628 O O . PRO A 1 200 ? 9.592 10.005 -31.759 1.00 71.06 200 PRO A O 1
ATOM 1631 N N . LYS A 1 201 ? 7.785 9.896 -33.097 1.00 77.88 201 LYS A N 1
ATOM 1632 C CA . LYS A 1 201 ? 6.902 9.273 -32.105 1.00 77.88 201 LYS A CA 1
ATOM 1633 C C . LYS A 1 201 ? 7.033 7.759 -32.231 1.00 77.88 201 LYS A C 1
ATOM 1635 O O . LYS A 1 201 ? 6.221 7.119 -32.890 1.00 77.88 201 LYS A O 1
ATOM 1640 N N . ILE A 1 202 ? 8.091 7.211 -31.637 1.00 82.56 202 ILE A N 1
ATOM 1641 C CA . ILE A 1 202 ? 8.371 5.767 -31.673 1.00 82.56 202 ILE A CA 1
ATOM 1642 C C . ILE A 1 202 ? 7.368 5.018 -30.790 1.00 82.56 202 ILE A C 1
ATOM 1644 O O . ILE A 1 202 ? 6.784 4.019 -31.216 1.00 82.56 202 ILE A O 1
ATOM 1648 N N . PHE A 1 203 ? 7.110 5.569 -29.601 1.00 85.00 203 PHE A N 1
ATOM 1649 C CA . PHE A 1 203 ? 6.276 4.979 -28.561 1.00 85.00 203 PHE A CA 1
ATOM 1650 C C . PHE A 1 203 ? 5.071 5.859 -28.220 1.00 85.00 203 PHE A C 1
ATOM 1652 O O . PHE A 1 203 ? 5.166 7.088 -28.173 1.00 85.00 203 PHE A O 1
ATOM 1659 N N . LYS A 1 204 ? 3.947 5.214 -27.905 1.00 81.31 204 LYS A N 1
ATOM 1660 C CA . LYS A 1 204 ? 2.770 5.839 -27.299 1.00 81.31 204 LYS A CA 1
ATOM 1661 C C . LYS A 1 204 ? 2.245 4.900 -26.220 1.00 81.31 204 LYS A C 1
ATOM 1663 O O . LYS A 1 204 ? 1.827 3.791 -26.538 1.00 81.31 204 LYS A O 1
ATOM 1668 N N . VAL A 1 205 ? 2.275 5.338 -24.965 1.00 81.38 205 VAL A N 1
ATOM 1669 C CA . VAL A 1 205 ? 1.760 4.534 -23.853 1.00 81.38 205 VAL A CA 1
ATOM 1670 C C . VAL A 1 205 ? 0.244 4.698 -23.778 1.00 81.38 205 VAL A C 1
ATOM 1672 O O . VAL A 1 205 ? -0.269 5.818 -23.789 1.00 81.38 205 VAL A O 1
ATOM 1675 N N . GLU A 1 206 ? -0.481 3.584 -23.699 1.00 71.31 206 GLU A N 1
ATOM 1676 C CA . GLU A 1 206 ? -1.932 3.582 -23.509 1.00 71.31 206 GLU A CA 1
ATOM 1677 C C . GLU A 1 206 ? -2.282 3.087 -22.102 1.00 71.31 206 GLU A C 1
ATOM 1679 O O . GLU A 1 206 ? -1.981 1.952 -21.726 1.00 71.31 206 GLU A O 1
ATOM 1684 N N . SER A 1 207 ? -2.918 3.958 -21.312 1.00 68.94 207 SER A N 1
ATOM 1685 C CA . SER A 1 207 ? -3.440 3.611 -19.989 1.00 68.94 207 SER A CA 1
ATOM 1686 C C . SER A 1 207 ? -4.655 2.705 -20.126 1.00 68.94 207 SER A C 1
ATOM 1688 O O . SER A 1 207 ? -5.547 2.985 -20.928 1.00 68.94 207 SER A O 1
ATOM 1690 N N . HIS A 1 208 ? -4.733 1.673 -19.296 1.00 66.56 208 HIS A N 1
ATOM 1691 C CA . HIS A 1 208 ? -5.878 0.777 -19.269 1.00 66.56 208 HIS A CA 1
ATOM 1692 C C . HIS A 1 208 ? -6.384 0.577 -17.843 1.00 66.56 208 HIS A C 1
ATOM 1694 O O . HIS A 1 208 ? -5.594 0.497 -16.911 1.00 66.56 208 HIS A O 1
ATOM 1700 N N . ASP A 1 209 ? -7.704 0.440 -17.701 1.00 55.66 209 ASP A N 1
ATOM 1701 C CA . ASP A 1 209 ? -8.380 0.338 -16.398 1.00 55.66 209 ASP A CA 1
ATOM 1702 C C . ASP A 1 209 ? -8.146 -1.002 -15.678 1.00 55.66 209 ASP A C 1
ATOM 1704 O O . ASP A 1 209 ? -8.444 -1.135 -14.493 1.00 55.66 209 ASP A O 1
ATOM 1708 N N . LYS A 1 210 ? -7.645 -2.021 -16.389 1.00 63.88 210 LYS A N 1
ATOM 1709 C CA . LYS A 1 210 ? -7.329 -3.329 -15.803 1.00 63.88 210 LYS A CA 1
ATOM 1710 C C . LYS A 1 210 ? -5.934 -3.311 -15.192 1.00 63.88 210 LYS A C 1
ATOM 1712 O O . LYS A 1 210 ? -4.971 -2.970 -15.875 1.00 63.88 210 LYS A O 1
ATOM 1717 N N . GLU A 1 211 ? -5.854 -3.752 -13.942 1.00 63.56 211 GLU A N 1
ATOM 1718 C CA . GLU A 1 211 ? -4.602 -4.030 -13.243 1.00 63.56 211 GLU A CA 1
ATOM 1719 C C . GLU A 1 211 ? -3.786 -5.066 -14.032 1.00 63.56 211 GLU A C 1
ATOM 1721 O O . GLU A 1 211 ? -4.261 -6.173 -14.273 1.00 63.56 211 GLU A O 1
ATOM 1726 N N . ILE A 1 212 ? -2.579 -4.689 -14.447 1.00 69.00 212 ILE A N 1
ATOM 1727 C CA . ILE A 1 212 ? -1.582 -5.588 -15.035 1.00 69.00 212 ILE A CA 1
ATOM 1728 C C . ILE A 1 212 ? -0.578 -5.883 -13.925 1.00 69.00 212 ILE A C 1
ATOM 1730 O O . ILE A 1 212 ? 0.019 -4.949 -13.383 1.00 69.00 212 ILE A O 1
ATOM 1734 N N . ARG A 1 213 ? -0.432 -7.151 -13.533 1.00 67.12 213 ARG A N 1
ATOM 1735 C CA . ARG A 1 213 ? 0.347 -7.534 -12.346 1.00 67.12 213 ARG A CA 1
ATOM 1736 C C . ARG A 1 213 ? 1.725 -8.066 -12.698 1.00 67.12 213 ARG A C 1
ATOM 1738 O O . ARG A 1 213 ? 2.644 -7.898 -11.900 1.00 67.12 213 ARG A O 1
ATOM 1745 N N . ASN A 1 214 ? 1.871 -8.699 -13.857 1.00 70.69 214 ASN A N 1
ATOM 1746 C CA . ASN A 1 214 ? 3.121 -9.313 -14.298 1.00 70.69 214 ASN A CA 1
ATOM 1747 C C . ASN A 1 214 ? 3.254 -9.314 -15.836 1.00 70.69 214 ASN A C 1
ATOM 1749 O O . ASN A 1 214 ? 2.409 -8.781 -16.556 1.00 70.69 214 ASN A O 1
ATOM 1753 N N . VAL A 1 215 ? 4.353 -9.890 -16.330 1.00 73.31 215 VAL A N 1
ATOM 1754 C CA . VAL A 1 215 ? 4.640 -10.015 -17.768 1.00 73.31 215 VAL A CA 1
ATOM 1755 C C . VAL A 1 215 ? 3.659 -10.967 -18.462 1.00 73.31 215 VAL A C 1
ATOM 1757 O O . VAL A 1 215 ? 3.264 -10.685 -19.591 1.00 73.31 215 VAL A O 1
ATOM 1760 N N . ASP A 1 216 ? 3.211 -12.034 -17.797 1.00 77.31 216 ASP A N 1
ATOM 1761 C CA . ASP A 1 216 ? 2.252 -12.992 -18.365 1.00 77.31 216 ASP A CA 1
ATOM 1762 C C . ASP A 1 216 ? 0.907 -12.323 -18.675 1.00 77.31 216 ASP A C 1
ATOM 1764 O O . ASP A 1 216 ? 0.378 -12.491 -19.771 1.00 77.31 216 ASP A O 1
ATOM 1768 N N . ASP A 1 217 ? 0.411 -11.462 -17.780 1.00 78.25 217 ASP A N 1
ATOM 1769 C CA . ASP A 1 217 ? -0.791 -10.652 -18.004 1.00 78.25 217 ASP A CA 1
ATOM 1770 C C . ASP A 1 217 ? -0.632 -9.756 -19.248 1.00 78.25 217 ASP A C 1
ATOM 1772 O O . ASP A 1 217 ? -1.582 -9.548 -20.013 1.00 78.25 217 ASP A O 1
ATOM 1776 N N . CYS A 1 218 ? 0.573 -9.215 -19.475 1.00 78.75 218 CYS A N 1
ATOM 1777 C CA . CYS A 1 218 ? 0.877 -8.447 -20.682 1.00 78.75 218 CYS A CA 1
ATOM 1778 C C . CYS A 1 218 ? 0.867 -9.333 -21.935 1.00 78.75 218 CYS A C 1
ATOM 1780 O O . CYS A 1 218 ? 0.327 -8.916 -22.960 1.00 78.75 218 CYS A O 1
ATOM 1782 N N . ILE A 1 219 ? 1.447 -10.536 -21.859 1.00 79.75 219 ILE A N 1
ATOM 1783 C CA . ILE A 1 219 ? 1.499 -11.501 -22.966 1.00 79.75 219 ILE A CA 1
ATOM 1784 C C . ILE A 1 219 ? 0.091 -11.965 -23.337 1.00 79.75 219 ILE A C 1
ATOM 1786 O O . ILE A 1 219 ? -0.278 -11.888 -24.506 1.00 79.75 219 ILE A O 1
ATOM 1790 N N . GLU A 1 220 ? -0.720 -12.395 -22.369 1.00 81.94 220 GLU A N 1
ATOM 1791 C CA . GLU A 1 220 ? -2.102 -12.827 -22.605 1.00 81.94 220 GLU A CA 1
ATOM 1792 C C . GLU A 1 220 ? -2.913 -11.728 -23.288 1.00 81.94 220 GLU A C 1
ATOM 1794 O O . GLU A 1 220 ? -3.645 -11.968 -24.252 1.00 81.94 220 GLU A O 1
ATOM 1799 N N . ARG A 1 221 ? -2.737 -10.487 -22.831 1.00 79.31 221 ARG A N 1
ATOM 1800 C CA . ARG A 1 221 ? -3.388 -9.327 -23.430 1.00 79.31 221 ARG A CA 1
ATOM 1801 C C . ARG A 1 221 ? -2.910 -9.062 -24.853 1.00 79.31 221 ARG A C 1
ATOM 1803 O O . ARG A 1 221 ? -3.730 -8.740 -25.712 1.00 79.31 221 ARG A O 1
ATOM 1810 N N . PHE A 1 222 ? -1.609 -9.162 -25.097 1.00 78.81 222 PHE A N 1
ATOM 1811 C CA . PHE A 1 222 ? -1.033 -8.998 -26.424 1.00 78.81 222 PHE A CA 1
ATOM 1812 C C . PHE A 1 222 ? -1.554 -10.067 -27.390 1.00 78.81 222 PHE A C 1
ATOM 1814 O O . PHE A 1 222 ? -1.997 -9.731 -28.484 1.00 78.81 222 PHE A O 1
ATOM 1821 N N . ILE A 1 223 ? -1.611 -11.329 -26.958 1.00 76.94 223 ILE A N 1
ATOM 1822 C CA . ILE A 1 223 ? -2.202 -12.431 -27.728 1.00 76.94 223 ILE A CA 1
ATOM 1823 C C . ILE A 1 223 ? -3.685 -12.167 -28.006 1.00 76.94 223 ILE A C 1
ATOM 1825 O O . ILE A 1 223 ? -4.124 -12.328 -29.142 1.00 76.94 223 ILE A O 1
ATOM 1829 N N . GLY A 1 224 ? -4.450 -11.712 -27.009 1.00 77.00 224 GLY A N 1
ATOM 1830 C CA . GLY A 1 224 ? -5.849 -11.321 -27.199 1.00 77.00 224 GLY A CA 1
ATOM 1831 C C . GLY A 1 224 ? -6.007 -10.201 -28.232 1.00 77.00 224 GLY A C 1
ATOM 1832 O O . GLY A 1 224 ? -6.847 -10.297 -29.121 1.00 77.00 224 GLY A O 1
ATOM 1833 N N . HIS A 1 225 ? -5.143 -9.182 -28.183 1.00 76.38 225 HIS A N 1
ATOM 1834 C CA . HIS A 1 225 ? -5.125 -8.115 -29.183 1.00 76.38 225 HIS A CA 1
ATOM 1835 C C . HIS A 1 225 ? -4.811 -8.645 -30.586 1.00 76.38 225 HIS A C 1
ATOM 1837 O O . HIS A 1 225 ? -5.490 -8.273 -31.540 1.00 76.38 225 HIS A O 1
ATOM 1843 N N . LEU A 1 226 ? -3.813 -9.526 -30.720 1.00 71.19 226 LEU A N 1
ATOM 1844 C CA . LEU A 1 226 ? -3.491 -10.171 -31.992 1.00 71.19 226 LEU A CA 1
ATOM 1845 C C . LEU A 1 226 ? -4.694 -10.949 -32.530 1.00 71.19 226 LEU A C 1
ATOM 1847 O O . LEU A 1 226 ? -5.064 -10.772 -33.687 1.00 71.19 226 LEU A O 1
ATOM 1851 N N . HIS A 1 227 ? -5.331 -11.761 -31.690 1.00 72.25 227 HIS A N 1
ATOM 1852 C CA . HIS A 1 227 ? -6.506 -12.545 -32.055 1.00 72.25 227 HIS A CA 1
ATOM 1853 C C . HIS A 1 227 ? -7.646 -11.659 -32.571 1.00 72.25 227 HIS A C 1
ATOM 1855 O O . HIS A 1 227 ? -8.120 -11.865 -33.686 1.00 72.25 227 HIS A O 1
ATOM 1861 N N . ASP A 1 228 ? -8.016 -10.621 -31.816 1.00 70.81 228 ASP A N 1
ATOM 1862 C CA . ASP A 1 228 ? -9.060 -9.668 -32.209 1.00 70.81 228 ASP A CA 1
ATOM 1863 C C . ASP A 1 228 ? -8.750 -9.016 -33.556 1.00 70.81 228 ASP A C 1
ATOM 1865 O O . ASP A 1 228 ? -9.640 -8.822 -34.378 1.00 70.81 228 ASP A O 1
ATOM 1869 N N . VAL A 1 229 ? -7.481 -8.679 -33.790 1.00 66.62 229 VAL A N 1
ATOM 1870 C CA . VAL A 1 229 ? -7.006 -8.050 -35.020 1.00 66.62 229 VAL A CA 1
ATOM 1871 C C . VAL A 1 229 ? -7.072 -9.005 -36.221 1.00 66.62 229 VAL A C 1
ATOM 1873 O O . VAL A 1 229 ? -7.439 -8.560 -37.313 1.00 66.62 229 VAL A O 1
ATOM 1876 N N . PHE A 1 230 ? -6.765 -10.293 -36.032 1.00 64.19 230 PHE A N 1
ATOM 1877 C CA . PHE A 1 230 ? -6.827 -11.317 -37.082 1.00 64.19 230 PHE A CA 1
ATOM 1878 C C . PHE A 1 230 ? -8.246 -11.842 -37.353 1.00 64.19 230 PHE A C 1
ATOM 1880 O O . PHE A 1 230 ? -8.519 -12.280 -38.469 1.00 64.19 230 PHE A O 1
ATOM 1887 N N . GLU A 1 231 ? -9.162 -11.770 -36.384 1.00 65.69 231 GLU A N 1
ATOM 1888 C CA . GLU A 1 231 ? -10.561 -12.190 -36.556 1.00 65.69 231 GLU A CA 1
ATOM 1889 C C . GLU A 1 231 ? -11.477 -11.113 -37.172 1.00 65.69 231 GLU A C 1
ATOM 1891 O O . GLU A 1 231 ? -12.621 -11.407 -37.535 1.00 65.69 231 GLU A O 1
ATOM 1896 N N . VAL A 1 232 ? -11.011 -9.866 -37.344 1.00 61.44 232 VAL A N 1
ATOM 1897 C CA . VAL A 1 232 ? -11.809 -8.822 -38.013 1.00 61.44 232 VAL A CA 1
ATOM 1898 C C . VAL A 1 232 ? -12.041 -9.184 -39.485 1.00 61.44 232 VAL A C 1
ATOM 1900 O O . VAL A 1 232 ? -11.097 -9.450 -40.222 1.00 61.44 232 VAL A O 1
ATOM 1903 N N . SER A 1 233 ? -13.300 -9.128 -39.940 1.00 51.03 233 SER A N 1
ATOM 1904 C CA . SER A 1 233 ? -13.671 -9.285 -41.354 1.00 51.03 233 SER A CA 1
ATOM 1905 C C . SER A 1 233 ? -13.977 -7.926 -42.012 1.00 51.03 233 SER A C 1
ATOM 1907 O O . SER A 1 233 ? -14.855 -7.209 -41.522 1.00 51.03 233 SER A O 1
ATOM 1909 N N . PRO A 1 234 ? -13.358 -7.582 -43.159 1.00 57.97 234 PRO A N 1
ATOM 1910 C CA . PRO A 1 234 ? -12.334 -8.358 -43.861 1.00 57.97 234 PRO A CA 1
ATOM 1911 C C . PRO A 1 234 ? -11.007 -8.367 -43.083 1.00 57.97 234 PRO A C 1
ATOM 1913 O O . PRO A 1 234 ? -10.749 -7.393 -42.366 1.00 57.97 234 PRO A O 1
ATOM 1916 N N . PRO A 1 235 ? -10.168 -9.415 -43.245 1.00 57.28 235 PRO A N 1
ATOM 1917 C CA . PRO A 1 235 ? -8.831 -9.436 -42.669 1.00 57.28 235 PRO A CA 1
ATOM 1918 C C . PRO A 1 235 ? -8.134 -8.141 -43.056 1.00 57.28 235 PRO A C 1
ATOM 1920 O O . PRO A 1 235 ? -8.072 -7.794 -44.239 1.00 57.28 235 PRO A O 1
ATOM 1923 N N . LYS A 1 236 ? -7.668 -7.377 -42.069 1.00 55.69 236 LYS A N 1
ATOM 1924 C CA . LYS A 1 236 ? -6.805 -6.245 -42.383 1.00 55.69 236 LYS A CA 1
ATOM 1925 C C . LYS A 1 236 ? -5.541 -6.844 -42.985 1.00 55.69 236 LYS A C 1
ATOM 1927 O O . LYS A 1 236 ? -4.879 -7.631 -42.314 1.00 55.69 236 LYS A O 1
ATOM 1932 N N . ASP A 1 237 ? -5.217 -6.471 -44.222 1.00 51.28 237 ASP A N 1
ATOM 1933 C CA . ASP A 1 237 ? -3.864 -6.619 -44.753 1.00 51.28 237 ASP A CA 1
ATOM 1934 C C . ASP A 1 237 ? -2.956 -5.789 -43.847 1.00 51.28 237 ASP A C 1
ATOM 1936 O O . ASP A 1 237 ? -2.770 -4.587 -44.043 1.00 51.28 237 ASP A O 1
ATOM 1940 N N . LEU A 1 238 ? -2.489 -6.405 -42.766 1.00 51.66 238 LEU A N 1
ATOM 1941 C CA . LEU A 1 238 ? -1.501 -5.817 -41.891 1.00 51.66 238 LEU A CA 1
ATOM 1942 C C . LEU A 1 238 ? -0.167 -6.075 -42.565 1.00 51.66 238 LEU A C 1
ATOM 1944 O O . LEU A 1 238 ? 0.246 -7.235 -42.670 1.00 51.66 238 LEU A O 1
ATOM 1948 N N . PRO A 1 239 ? 0.498 -5.026 -43.072 1.00 47.53 239 PRO A N 1
ATOM 1949 C CA . PRO A 1 239 ? 1.864 -5.187 -43.493 1.00 47.53 239 PRO A CA 1
ATOM 1950 C C . PRO A 1 239 ? 2.635 -5.473 -42.209 1.00 47.53 239 PRO A C 1
ATOM 1952 O O . PRO A 1 239 ? 2.784 -4.572 -41.394 1.00 47.53 239 PRO A O 1
ATOM 1955 N N . ILE A 1 240 ? 3.115 -6.709 -42.049 1.00 52.03 240 ILE A N 1
ATOM 1956 C CA . ILE A 1 240 ? 4.113 -7.079 -41.040 1.00 52.03 240 ILE A CA 1
ATOM 1957 C C . ILE A 1 240 ? 3.473 -7.187 -39.635 1.00 52.03 240 ILE A C 1
ATOM 1959 O O . ILE A 1 240 ? 2.892 -6.244 -39.104 1.00 52.03 240 ILE A O 1
ATOM 1963 N N . TYR A 1 241 ? 3.507 -8.391 -39.056 1.00 51.81 241 TYR A N 1
ATOM 1964 C CA . TYR A 1 241 ? 2.926 -8.718 -37.747 1.00 51.81 241 TYR A CA 1
ATOM 1965 C C . TYR A 1 241 ? 3.329 -7.697 -36.660 1.00 51.81 241 TYR A C 1
ATOM 1967 O O . TYR A 1 241 ? 4.420 -7.124 -36.728 1.00 51.81 241 TYR A O 1
ATOM 1975 N N . PRO A 1 242 ? 2.529 -7.481 -35.598 1.00 55.97 242 PRO A N 1
ATOM 1976 C CA . PRO A 1 242 ? 3.074 -6.915 -34.374 1.00 55.97 242 PRO A CA 1
ATOM 1977 C C . PRO A 1 242 ? 4.033 -7.963 -33.804 1.00 55.97 242 PRO A C 1
ATOM 1979 O O . PRO A 1 242 ? 3.606 -8.938 -33.195 1.00 55.97 242 PRO A O 1
ATOM 1982 N N . HIS A 1 243 ? 5.324 -7.805 -34.073 1.00 66.25 243 HIS A N 1
ATOM 1983 C CA . HIS A 1 243 ? 6.342 -8.742 -33.606 1.00 66.25 243 HIS A CA 1
ATOM 1984 C C . HIS A 1 243 ? 6.781 -8.451 -32.180 1.00 66.25 243 HIS A C 1
ATOM 1986 O O . HIS A 1 243 ? 7.451 -9.283 -31.584 1.00 66.25 243 HIS A O 1
ATOM 1992 N N . ALA A 1 244 ? 6.422 -7.288 -31.626 1.00 80.75 244 ALA A N 1
ATOM 1993 C CA . ALA A 1 244 ? 6.940 -6.881 -30.337 1.00 80.75 244 ALA A CA 1
ATOM 1994 C C . ALA A 1 244 ? 6.001 -5.990 -29.524 1.00 80.75 244 ALA A C 1
ATOM 1996 O O . ALA A 1 244 ? 5.272 -5.161 -30.073 1.00 80.75 244 ALA A O 1
ATOM 1997 N N . PHE A 1 245 ? 6.108 -6.090 -28.201 1.00 85.44 245 PHE A N 1
ATOM 1998 C CA . PHE A 1 245 ? 5.660 -5.055 -27.273 1.00 85.44 245 PHE A CA 1
ATOM 1999 C C . PHE A 1 245 ? 6.691 -4.851 -26.162 1.00 85.44 245 PHE A C 1
ATOM 2001 O O . PHE A 1 245 ? 7.544 -5.700 -25.913 1.00 85.44 245 PHE A O 1
ATOM 2008 N N . VAL A 1 246 ? 6.623 -3.696 -25.502 1.00 87.12 246 VAL A N 1
ATOM 2009 C CA . VAL A 1 246 ? 7.570 -3.312 -24.451 1.00 87.12 246 VAL A CA 1
ATOM 2010 C C . VAL A 1 246 ? 6.869 -3.345 -23.099 1.00 87.12 246 VAL A C 1
ATOM 2012 O O . VAL A 1 246 ? 5.814 -2.731 -22.931 1.00 87.12 246 VAL A O 1
ATOM 2015 N N . VAL A 1 247 ? 7.476 -4.027 -22.131 1.00 84.81 247 VAL A N 1
ATOM 2016 C CA . VAL A 1 247 ? 7.076 -4.018 -20.722 1.00 84.81 247 VAL A CA 1
ATOM 2017 C C . VAL A 1 247 ? 8.108 -3.238 -19.921 1.00 84.81 247 VAL A C 1
ATOM 2019 O O . VAL A 1 247 ? 9.314 -3.439 -20.059 1.00 84.81 247 VAL A O 1
ATOM 2022 N N . MET A 1 248 ? 7.623 -2.337 -19.073 1.00 84.44 248 MET A N 1
ATOM 2023 C CA . MET A 1 248 ? 8.443 -1.560 -18.151 1.00 84.44 248 MET A CA 1
ATOM 2024 C C . MET A 1 248 ? 7.913 -1.750 -16.734 1.00 84.44 248 MET A C 1
ATOM 2026 O O . MET A 1 248 ? 6.710 -1.640 -16.496 1.00 84.44 248 MET A O 1
ATOM 2030 N N . ASP A 1 249 ? 8.823 -2.022 -15.807 1.00 74.62 249 ASP A N 1
ATOM 2031 C CA . ASP A 1 249 ? 8.558 -2.128 -14.376 1.00 74.62 249 ASP A CA 1
ATOM 2032 C C . ASP A 1 249 ? 9.237 -0.975 -13.613 1.00 74.62 249 ASP A C 1
ATOM 2034 O O . ASP A 1 249 ? 9.697 0.005 -14.204 1.00 74.62 249 ASP A O 1
ATOM 2038 N N . GLY A 1 250 ? 9.301 -1.069 -12.280 1.00 69.12 250 GLY A N 1
ATOM 2039 C CA . GLY A 1 250 ? 9.913 -0.039 -11.434 1.00 69.12 250 GLY A CA 1
ATOM 2040 C C . GLY A 1 250 ? 11.382 0.258 -11.760 1.00 69.12 250 GLY A C 1
ATOM 2041 O O . GLY A 1 250 ? 11.888 1.320 -11.389 1.00 69.12 250 GLY A O 1
ATOM 2042 N N . SER A 1 251 ? 12.076 -0.639 -12.470 1.00 71.06 251 SER A N 1
ATOM 2043 C CA . SER A 1 251 ? 13.457 -0.427 -12.904 1.00 71.06 251 SER A CA 1
ATOM 2044 C C . SER A 1 251 ? 13.592 0.650 -13.981 1.00 71.06 251 SER A C 1
ATOM 2046 O O . SER A 1 251 ? 14.661 1.253 -14.081 1.00 71.06 251 SER A O 1
ATOM 2048 N N . CYS A 1 252 ? 12.510 0.993 -14.698 1.00 75.62 252 CYS A N 1
ATOM 2049 C CA . CYS A 1 252 ? 12.525 2.010 -15.754 1.00 75.62 252 CYS A CA 1
ATOM 2050 C C . CYS A 1 252 ? 12.854 3.430 -15.247 1.00 75.62 252 CYS A C 1
ATOM 2052 O O . CYS A 1 252 ? 13.081 4.345 -16.036 1.00 75.62 252 CYS A O 1
ATOM 2054 N N . LEU A 1 253 ? 12.856 3.623 -13.924 1.00 72.12 253 LEU A N 1
ATOM 2055 C CA . LEU A 1 253 ? 13.165 4.878 -13.238 1.00 72.12 253 LEU A CA 1
ATOM 2056 C C . LEU A 1 253 ? 14.647 5.018 -12.843 1.00 72.12 253 LEU A C 1
ATOM 2058 O O . LEU A 1 253 ? 15.039 6.064 -12.319 1.00 72.12 253 LEU A O 1
ATOM 2062 N N . LYS A 1 254 ? 15.464 3.977 -13.035 1.00 76.31 254 LYS A N 1
ATOM 2063 C CA . LYS A 1 254 ? 16.882 3.960 -12.643 1.00 76.31 254 LYS A CA 1
ATOM 2064 C C . LYS A 1 254 ? 17.782 4.555 -13.732 1.00 76.31 254 LYS A C 1
ATOM 2066 O O . LYS A 1 254 ? 17.369 4.747 -14.870 1.00 76.31 254 LYS A O 1
ATOM 2071 N N . ALA A 1 255 ? 19.026 4.876 -13.373 1.00 70.81 255 ALA A N 1
ATOM 2072 C CA . ALA A 1 255 ? 19.997 5.445 -14.314 1.00 70.81 255 ALA A CA 1
ATOM 2073 C C . ALA A 1 255 ? 20.446 4.436 -15.390 1.00 70.81 255 ALA A C 1
ATOM 2075 O O . ALA A 1 255 ? 20.750 4.830 -16.508 1.00 70.81 255 ALA A O 1
ATOM 2076 N N . ASP A 1 256 ? 20.454 3.149 -15.052 1.00 79.44 256 ASP A N 1
ATOM 2077 C CA . ASP A 1 256 ? 20.756 1.988 -15.894 1.00 79.44 256 ASP A CA 1
ATOM 2078 C C . ASP A 1 256 ? 19.478 1.225 -16.282 1.00 79.44 256 ASP A C 1
ATOM 2080 O O . ASP A 1 256 ? 19.467 0.001 -16.402 1.00 79.44 256 ASP A O 1
ATOM 2084 N N . ALA A 1 257 ? 18.374 1.959 -16.429 1.00 85.56 257 ALA A N 1
ATOM 2085 C CA . ALA A 1 257 ? 17.065 1.394 -16.699 1.00 85.56 257 ALA A CA 1
ATOM 2086 C C . ALA A 1 257 ? 17.055 0.506 -17.951 1.00 85.56 257 ALA A C 1
ATOM 2088 O O . ALA A 1 257 ? 17.533 0.890 -19.023 1.00 85.56 257 ALA A O 1
ATOM 2089 N N . THR A 1 258 ? 16.419 -0.655 -17.817 1.00 88.19 258 THR A N 1
ATOM 2090 C CA . THR A 1 258 ? 16.136 -1.579 -18.914 1.00 88.19 258 THR A CA 1
ATOM 2091 C C . THR A 1 258 ? 14.629 -1.723 -19.089 1.00 88.19 258 THR A C 1
ATOM 2093 O O . THR A 1 258 ? 13.845 -1.434 -18.184 1.00 88.19 258 THR A O 1
ATOM 2096 N N . ALA A 1 259 ? 14.218 -2.120 -20.284 1.00 89.25 259 ALA A N 1
ATOM 2097 C CA . ALA A 1 259 ? 12.857 -2.509 -20.590 1.00 89.25 259 ALA A CA 1
ATOM 2098 C C . ALA A 1 259 ? 12.856 -3.947 -21.102 1.00 89.25 259 ALA A C 1
ATOM 2100 O O . ALA A 1 259 ? 13.789 -4.380 -21.776 1.00 89.25 259 ALA A O 1
ATOM 2101 N N . THR A 1 260 ? 11.791 -4.681 -20.801 1.00 89.44 260 THR A N 1
ATOM 2102 C CA . THR A 1 260 ? 11.599 -6.020 -21.354 1.00 89.44 260 THR A CA 1
ATOM 2103 C C . THR A 1 260 ? 10.950 -5.881 -22.723 1.00 89.44 260 THR A C 1
ATOM 2105 O O . THR A 1 260 ? 9.805 -5.439 -22.831 1.00 89.44 260 THR A O 1
ATOM 2108 N N . LEU A 1 261 ? 11.681 -6.240 -23.773 1.00 89.19 261 LEU A N 1
ATOM 2109 C CA . LEU A 1 261 ? 11.151 -6.336 -25.126 1.00 89.19 261 LEU A CA 1
ATOM 2110 C C . LEU A 1 261 ? 10.634 -7.761 -25.323 1.00 89.19 261 LEU A C 1
ATOM 2112 O O . LEU A 1 261 ? 11.411 -8.712 -25.309 1.00 89.19 261 LEU A O 1
ATOM 2116 N N . VAL A 1 262 ? 9.322 -7.912 -25.467 1.00 86.81 262 VAL A N 1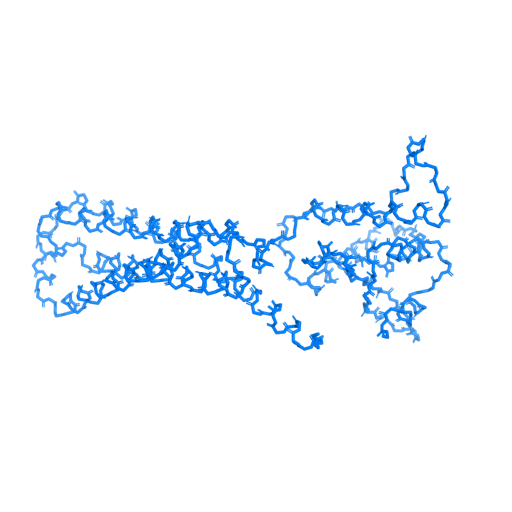
ATOM 2117 C CA . VAL A 1 262 ? 8.681 -9.205 -25.718 1.00 86.81 262 VAL A CA 1
ATOM 2118 C C . VAL A 1 262 ? 8.474 -9.354 -27.213 1.00 86.81 262 VAL A C 1
ATOM 2120 O O . VAL A 1 262 ? 7.916 -8.453 -27.833 1.00 86.81 262 VAL A O 1
ATOM 2123 N N . LEU A 1 263 ? 8.910 -10.481 -27.769 1.00 86.56 263 LEU A N 1
ATOM 2124 C CA . LEU A 1 263 ? 8.962 -10.779 -29.191 1.00 86.56 263 LEU A CA 1
ATOM 2125 C C . LEU A 1 263 ? 8.126 -12.020 -29.520 1.00 86.56 263 LEU A C 1
ATOM 2127 O O . LEU A 1 263 ? 8.327 -13.087 -28.935 1.00 86.56 263 LEU A O 1
ATOM 2131 N N . ALA A 1 264 ? 7.209 -11.891 -30.475 1.00 82.62 264 ALA A N 1
ATOM 2132 C CA . ALA A 1 264 ? 6.471 -13.003 -31.061 1.00 82.62 264 ALA A CA 1
ATOM 2133 C C . ALA A 1 264 ? 7.083 -13.351 -32.419 1.00 82.62 264 ALA A C 1
ATOM 2135 O O . ALA A 1 264 ? 7.087 -12.527 -33.331 1.00 82.62 264 ALA A O 1
ATOM 2136 N N . HIS A 1 265 ? 7.589 -14.576 -32.557 1.00 80.56 265 HIS A N 1
ATOM 2137 C CA . HIS A 1 265 ? 8.264 -15.027 -33.776 1.00 80.56 265 HIS A CA 1
ATOM 2138 C C . HIS A 1 265 ? 8.023 -16.513 -34.045 1.00 80.56 265 HIS A C 1
ATOM 2140 O O . HIS A 1 265 ? 7.440 -17.219 -33.220 1.00 80.56 265 HIS A O 1
ATOM 2146 N N . LYS A 1 266 ? 8.413 -16.984 -35.231 1.00 77.50 266 LYS A N 1
ATOM 2147 C CA . LYS A 1 266 ? 8.084 -18.329 -35.720 1.00 77.50 266 LYS A CA 1
ATOM 2148 C C . LYS A 1 266 ? 9.332 -19.092 -36.191 1.00 77.50 266 LYS A C 1
ATOM 2150 O O . LYS A 1 266 ? 9.488 -19.306 -37.397 1.00 77.50 266 LYS A O 1
ATOM 2155 N N . PRO A 1 267 ? 10.242 -19.487 -35.283 1.00 74.44 267 PRO A N 1
ATOM 2156 C CA . PRO A 1 267 ? 11.406 -20.271 -35.668 1.00 74.44 267 PRO A CA 1
ATOM 2157 C C . PRO A 1 267 ? 10.949 -21.673 -36.087 1.00 74.44 267 PRO A C 1
ATOM 2159 O O . PRO A 1 267 ? 10.122 -22.285 -35.416 1.00 74.44 267 PRO A O 1
ATOM 2162 N N . GLU A 1 268 ? 11.472 -22.177 -37.207 1.00 77.88 268 GLU A N 1
ATOM 2163 C CA . GLU A 1 268 ? 11.208 -23.549 -37.682 1.00 77.88 268 GLU A CA 1
ATOM 2164 C C . GLU A 1 268 ? 9.706 -23.903 -37.796 1.00 77.88 268 GLU A C 1
ATOM 2166 O O . GLU A 1 268 ? 9.300 -25.034 -37.552 1.00 77.88 268 GLU A O 1
ATOM 2171 N N . ASP A 1 269 ? 8.869 -22.929 -38.178 1.00 74.44 269 ASP A N 1
ATOM 2172 C CA . ASP A 1 269 ? 7.411 -23.063 -38.320 1.00 74.44 269 ASP A CA 1
ATOM 2173 C C . ASP A 1 269 ? 6.598 -23.285 -37.025 1.00 74.44 269 ASP A C 1
ATOM 2175 O O . ASP A 1 269 ? 5.384 -23.509 -37.095 1.00 74.44 269 ASP A O 1
ATOM 2179 N N . GLU A 1 270 ? 7.189 -23.086 -35.847 1.00 75.38 270 GLU A N 1
ATOM 2180 C CA . GLU A 1 270 ? 6.474 -23.077 -34.565 1.00 75.38 270 GLU A CA 1
ATOM 2181 C C . GLU A 1 270 ? 6.393 -21.664 -33.988 1.00 75.38 270 GLU A C 1
ATOM 2183 O O . GLU A 1 270 ? 7.410 -21.003 -33.835 1.00 75.38 270 GLU A O 1
ATOM 2188 N N . TRP A 1 271 ? 5.200 -21.185 -33.627 1.00 76.81 271 TRP A N 1
ATOM 2189 C CA . TRP A 1 271 ? 5.066 -19.878 -32.975 1.00 76.81 271 TRP A CA 1
ATOM 2190 C C . TRP A 1 271 ? 5.611 -19.907 -31.549 1.00 76.81 271 TRP A C 1
ATOM 2192 O O . TRP A 1 271 ? 5.259 -20.783 -30.757 1.00 76.81 271 TRP A O 1
ATOM 2202 N N . ARG A 1 272 ? 6.433 -18.912 -31.213 1.00 79.56 272 ARG A N 1
ATOM 2203 C CA . ARG A 1 272 ? 7.020 -18.720 -29.888 1.00 79.56 272 ARG A CA 1
ATOM 2204 C C . ARG A 1 272 ? 6.902 -17.263 -29.462 1.00 79.56 272 ARG A C 1
ATOM 2206 O O . ARG A 1 272 ? 6.995 -16.350 -30.280 1.00 79.56 272 ARG A O 1
ATOM 2213 N N . VAL A 1 273 ? 6.718 -17.065 -28.161 1.00 82.69 273 VAL A N 1
ATOM 2214 C CA . VAL A 1 273 ? 6.839 -15.762 -27.508 1.00 82.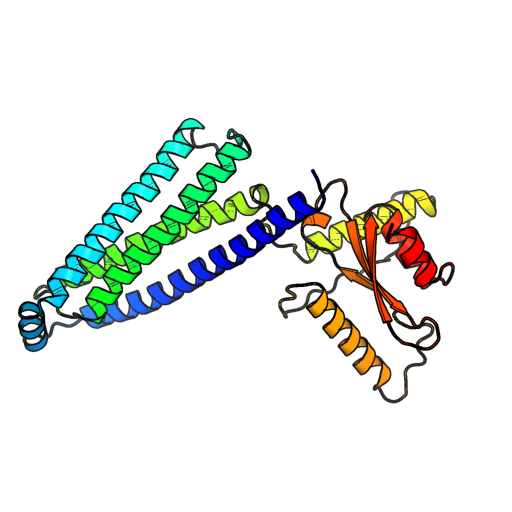69 273 VAL A CA 1
ATOM 2215 C C . VAL A 1 273 ? 8.044 -15.839 -26.587 1.00 82.69 273 VAL A C 1
ATOM 2217 O O . VAL A 1 273 ? 8.125 -16.728 -25.741 1.00 82.69 273 VAL A O 1
ATOM 2220 N N . GLN A 1 274 ? 9.001 -14.945 -26.788 1.00 84.88 274 GLN A N 1
ATOM 2221 C CA . GLN A 1 274 ? 10.212 -14.834 -25.980 1.00 84.88 274 GLN A CA 1
ATOM 2222 C C . GLN A 1 274 ? 10.429 -13.374 -25.603 1.00 84.88 274 GLN A C 1
ATOM 2224 O O . GLN A 1 274 ? 9.727 -12.495 -26.092 1.00 84.88 274 GLN A O 1
ATOM 2229 N N . HIS A 1 275 ? 11.372 -13.098 -24.713 1.00 87.56 275 HIS A N 1
ATOM 2230 C CA . HIS A 1 275 ? 11.663 -11.732 -24.308 1.00 87.56 275 HIS A CA 1
ATOM 2231 C C . HIS A 1 275 ? 13.149 -11.540 -24.020 1.00 87.56 275 HIS A C 1
ATOM 2233 O O . HIS A 1 275 ? 13.829 -12.474 -23.597 1.00 87.56 275 HIS A O 1
ATOM 2239 N N . CYS A 1 276 ? 13.627 -10.315 -24.202 1.00 87.62 276 CYS A N 1
ATOM 2240 C CA . CYS A 1 276 ? 14.986 -9.898 -23.873 1.00 87.62 276 CYS A CA 1
ATOM 2241 C C . CYS A 1 276 ? 14.980 -8.565 -23.110 1.00 87.62 276 CYS A C 1
ATOM 2243 O O . CYS A 1 276 ? 13.965 -7.860 -23.067 1.00 87.62 276 CYS A O 1
ATOM 2245 N N . SER A 1 277 ? 16.099 -8.240 -22.458 1.00 89.44 277 SER A N 1
ATOM 2246 C CA . SER A 1 277 ? 16.245 -7.007 -21.679 1.00 89.44 277 SER A CA 1
ATOM 2247 C C . SER A 1 277 ? 17.046 -5.980 -22.469 1.00 89.44 277 SER A C 1
ATOM 2249 O O . SER A 1 277 ? 18.203 -6.216 -22.809 1.00 89.44 277 SER A O 1
ATOM 2251 N N . VAL A 1 278 ? 16.435 -4.834 -22.763 1.00 90.62 278 VAL A N 1
ATOM 2252 C CA . VAL A 1 278 ? 17.023 -3.799 -23.619 1.00 90.62 278 VAL A CA 1
ATOM 2253 C C . VAL A 1 278 ? 17.217 -2.510 -22.817 1.00 90.62 278 VAL A C 1
ATOM 2255 O O . VAL A 1 278 ? 16.255 -2.025 -22.212 1.00 90.62 278 VAL A O 1
ATOM 2258 N N . PRO A 1 279 ? 18.419 -1.906 -22.799 1.00 91.75 279 PRO A N 1
ATOM 2259 C CA . PRO A 1 279 ? 18.633 -0.606 -22.168 1.00 91.75 279 PRO A CA 1
ATOM 2260 C C . PRO A 1 279 ? 17.707 0.478 -22.739 1.00 91.75 279 PRO A C 1
ATOM 2262 O O . PRO A 1 279 ? 17.546 0.606 -23.952 1.00 91.75 279 PRO A O 1
ATOM 2265 N N . ILE A 1 280 ? 17.100 1.288 -21.865 1.00 90.75 280 ILE A N 1
ATOM 2266 C CA . ILE A 1 280 ? 16.099 2.290 -22.273 1.00 90.75 280 ILE A CA 1
ATOM 2267 C C . ILE A 1 280 ? 16.712 3.436 -23.088 1.00 90.75 280 ILE A C 1
ATOM 2269 O O . ILE A 1 280 ? 15.976 4.116 -23.793 1.00 90.75 280 ILE A O 1
ATOM 2273 N N . GLU A 1 281 ? 18.025 3.678 -23.025 1.00 88.69 281 GLU A N 1
ATOM 2274 C CA . GLU A 1 281 ? 18.651 4.806 -23.719 1.00 88.69 281 GLU A CA 1
ATOM 2275 C C . GLU A 1 281 ? 18.559 4.722 -25.256 1.00 88.69 281 GLU A C 1
ATOM 2277 O O . GLU A 1 281 ? 17.543 5.054 -25.854 1.00 88.69 281 GLU A O 1
ATOM 2282 N N . VAL A 1 282 ? 19.652 4.461 -25.964 1.00 90.06 282 VAL A N 1
ATOM 2283 C CA . VAL A 1 282 ? 19.645 4.510 -27.435 1.00 90.06 282 VAL A CA 1
ATOM 2284 C C . VAL A 1 282 ? 19.162 3.184 -28.011 1.00 90.06 282 VAL A C 1
ATOM 2286 O O . VAL A 1 282 ? 18.545 3.158 -29.073 1.00 90.06 282 VAL A O 1
ATOM 2289 N N . GLU A 1 283 ? 19.404 2.115 -27.265 1.00 93.44 283 GLU A N 1
ATOM 2290 C CA . GLU A 1 283 ? 19.233 0.721 -27.621 1.00 93.44 283 GLU A CA 1
ATOM 2291 C C . GLU A 1 283 ? 17.754 0.394 -27.820 1.00 93.44 283 GLU A C 1
ATOM 2293 O O . GLU A 1 283 ? 17.393 -0.104 -28.878 1.00 93.44 283 GLU A O 1
ATOM 2298 N N . LEU A 1 284 ? 16.871 0.768 -26.886 1.00 91.62 284 LEU A N 1
ATOM 2299 C CA . LEU A 1 284 ? 15.435 0.495 -27.013 1.00 91.62 284 LEU A CA 1
ATOM 2300 C C . LEU A 1 284 ? 14.802 1.176 -28.236 1.00 91.62 284 LEU A C 1
ATOM 2302 O O . LEU A 1 284 ? 14.011 0.563 -28.952 1.00 91.62 284 LEU A O 1
ATOM 2306 N N . GLY A 1 285 ? 15.145 2.443 -28.485 1.00 89.88 285 GLY A N 1
ATOM 2307 C CA . GLY A 1 285 ? 14.647 3.168 -29.656 1.00 89.88 285 GLY A CA 1
ATOM 2308 C C . GLY A 1 285 ? 15.174 2.580 -30.967 1.00 89.88 285 GLY A C 1
ATOM 2309 O O . GLY A 1 285 ? 14.410 2.441 -31.919 1.00 89.88 285 GLY A O 1
ATOM 2310 N N . LEU A 1 286 ? 16.454 2.194 -30.993 1.00 90.56 286 LEU A N 1
ATOM 2311 C CA . LEU A 1 286 ? 17.075 1.540 -32.143 1.00 90.56 286 LEU A CA 1
ATOM 2312 C C . LEU A 1 286 ? 16.450 0.170 -32.411 1.00 90.56 286 LEU A C 1
ATOM 2314 O O . LEU A 1 286 ? 16.032 -0.080 -33.532 1.00 90.56 286 LEU A O 1
ATOM 2318 N N . ALA A 1 287 ? 16.330 -0.679 -31.392 1.00 90.00 287 ALA A N 1
ATOM 2319 C CA . ALA A 1 287 ? 15.785 -2.025 -31.518 1.00 90.00 287 ALA A CA 1
ATOM 2320 C C . ALA A 1 287 ? 14.366 -2.018 -32.100 1.00 90.00 287 ALA A C 1
ATOM 2322 O O . ALA A 1 287 ? 14.073 -2.729 -33.060 1.00 90.00 287 ALA A O 1
ATOM 2323 N N . VAL A 1 288 ? 13.495 -1.160 -31.561 1.00 89.19 288 VAL A N 1
ATOM 2324 C CA . VAL A 1 288 ? 12.090 -1.086 -31.984 1.00 89.19 288 VAL A CA 1
ATOM 2325 C C . VAL A 1 288 ? 11.943 -0.514 -33.393 1.00 89.19 288 VAL A C 1
ATOM 2327 O O . VAL A 1 288 ? 11.118 -1.010 -34.159 1.00 89.19 288 VAL A O 1
ATOM 2330 N N . GLU A 1 289 ? 12.732 0.497 -33.768 1.00 87.69 289 GLU A N 1
ATOM 2331 C CA . GLU A 1 289 ? 12.698 1.032 -35.135 1.00 87.69 289 GLU A CA 1
ATOM 2332 C C . GLU A 1 289 ? 13.322 0.065 -36.149 1.00 87.69 289 GLU A C 1
ATOM 2334 O O . GLU A 1 289 ? 12.737 -0.131 -37.210 1.00 87.69 289 GLU A O 1
ATOM 2339 N N . SER A 1 290 ? 14.432 -0.603 -35.824 1.00 87.25 290 SER A N 1
ATOM 2340 C CA . SER A 1 290 ? 15.044 -1.604 -36.708 1.00 87.25 290 SER A CA 1
ATOM 2341 C C . SER A 1 290 ? 14.097 -2.779 -36.973 1.00 87.25 290 SER A C 1
ATOM 2343 O O . SER A 1 290 ? 13.957 -3.198 -38.121 1.00 87.25 290 SER A O 1
ATOM 2345 N N . LEU A 1 291 ? 13.380 -3.267 -35.948 1.00 85.19 291 LEU A N 1
ATOM 2346 C CA . LEU A 1 291 ? 12.326 -4.279 -36.119 1.00 85.19 291 LEU A CA 1
ATOM 2347 C C . LEU A 1 291 ? 11.170 -3.753 -36.978 1.00 85.19 291 LEU A C 1
ATOM 2349 O O . LEU A 1 291 ? 10.688 -4.439 -37.876 1.00 85.19 291 LEU A O 1
ATOM 2353 N N . ARG A 1 292 ? 10.726 -2.514 -36.732 1.00 83.12 292 ARG A N 1
ATOM 2354 C CA . ARG A 1 292 ? 9.638 -1.877 -37.492 1.00 83.12 292 ARG A CA 1
ATOM 2355 C C . ARG A 1 292 ? 9.986 -1.704 -38.974 1.00 83.12 292 ARG A C 1
ATOM 2357 O O . ARG A 1 292 ? 9.094 -1.811 -39.813 1.00 83.12 292 ARG A O 1
ATOM 2364 N N . LEU A 1 293 ? 11.245 -1.406 -39.289 1.00 83.44 293 LEU A N 1
ATOM 2365 C CA . LEU A 1 293 ? 11.740 -1.221 -40.655 1.00 83.44 293 LEU A CA 1
ATOM 2366 C C . LEU A 1 293 ? 12.137 -2.541 -41.334 1.00 83.44 293 LEU A C 1
ATOM 2368 O O . LEU A 1 293 ? 12.260 -2.571 -42.558 1.00 83.44 293 LEU A O 1
ATOM 2372 N N . GLY A 1 294 ? 12.277 -3.626 -40.566 1.00 81.19 294 GLY A N 1
ATOM 2373 C CA . GLY A 1 294 ? 12.723 -4.928 -41.061 1.00 81.19 294 GLY A CA 1
ATOM 2374 C C . GLY A 1 294 ? 14.230 -5.004 -41.316 1.00 81.19 294 GLY A C 1
ATOM 2375 O O . GLY A 1 294 ? 14.670 -5.846 -42.096 1.00 81.19 294 GLY A O 1
ATOM 2376 N N . ASP A 1 295 ? 15.017 -4.129 -40.682 1.00 84.50 295 ASP A N 1
ATOM 2377 C CA . ASP A 1 295 ? 16.483 -4.124 -40.780 1.00 84.50 295 ASP A CA 1
ATOM 2378 C C . ASP A 1 295 ? 17.117 -5.299 -40.011 1.00 84.50 295 ASP A C 1
ATOM 2380 O O . ASP A 1 295 ? 18.243 -5.704 -40.298 1.00 84.50 295 ASP A O 1
ATOM 2384 N N . VAL A 1 296 ? 16.387 -5.831 -39.030 1.00 86.88 296 VAL A N 1
ATOM 2385 C CA . VAL A 1 296 ? 16.766 -6.932 -38.135 1.00 86.88 296 VAL A CA 1
ATOM 2386 C C . VAL A 1 296 ? 15.556 -7.825 -37.879 1.00 86.88 296 VAL A C 1
ATOM 2388 O O . VAL A 1 296 ? 14.414 -7.368 -37.963 1.00 86.88 296 VAL A O 1
ATOM 2391 N N . THR A 1 297 ? 15.806 -9.087 -37.546 1.00 87.19 297 THR A N 1
ATOM 2392 C CA . THR A 1 297 ? 14.766 -10.053 -37.172 1.00 87.19 297 THR A CA 1
ATOM 2393 C C . THR A 1 297 ? 14.598 -10.148 -35.655 1.00 87.19 297 THR A C 1
ATOM 2395 O O . THR A 1 297 ? 15.447 -9.705 -34.879 1.00 87.19 297 THR A O 1
ATOM 2398 N N . GLU A 1 298 ? 13.514 -10.778 -35.201 1.00 86.88 298 GLU A N 1
ATOM 2399 C CA . GLU A 1 298 ? 13.298 -11.063 -33.779 1.00 86.88 298 GLU A CA 1
ATOM 2400 C C . GLU A 1 298 ? 14.376 -12.002 -33.225 1.00 86.88 298 GLU A C 1
ATOM 2402 O O . GLU A 1 298 ? 14.745 -11.892 -32.060 1.00 86.88 298 GLU A O 1
ATOM 2407 N N . THR A 1 299 ? 14.902 -12.909 -34.058 1.00 86.06 299 THR A N 1
ATOM 2408 C CA . THR A 1 299 ? 15.988 -13.817 -33.659 1.00 86.06 299 THR A CA 1
ATOM 2409 C C . THR A 1 299 ? 17.285 -13.046 -33.426 1.00 86.06 299 THR A C 1
ATOM 2411 O O . THR A 1 299 ? 17.913 -13.245 -32.390 1.00 86.06 299 THR A O 1
ATOM 2414 N N . ASP A 1 300 ? 17.626 -12.096 -34.306 1.00 87.75 300 ASP A N 1
ATOM 2415 C CA . ASP A 1 300 ? 18.807 -11.236 -34.127 1.00 87.75 300 ASP A CA 1
ATOM 2416 C C . ASP A 1 300 ? 18.728 -10.447 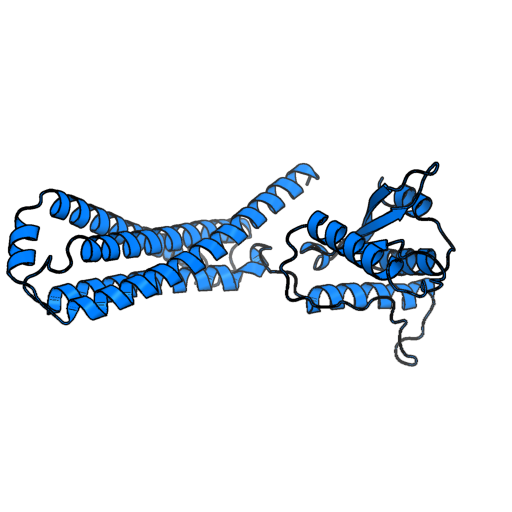-32.805 1.00 87.75 300 ASP A C 1
ATOM 2418 O O . ASP A 1 300 ? 19.710 -10.341 -32.073 1.00 87.75 300 ASP A O 1
ATOM 2422 N N . MET A 1 301 ? 17.533 -9.949 -32.459 1.00 88.69 301 MET A N 1
ATOM 2423 C CA . MET A 1 301 ? 17.286 -9.224 -31.204 1.00 88.69 301 MET A CA 1
ATOM 2424 C C . MET A 1 301 ? 17.428 -10.103 -29.962 1.00 88.69 301 MET A C 1
ATOM 2426 O O . MET A 1 301 ? 17.936 -9.655 -28.932 1.00 88.69 301 MET A O 1
ATOM 2430 N N . LEU A 1 302 ? 16.957 -11.348 -30.031 1.00 86.94 302 LEU A N 1
ATOM 2431 C CA . LEU A 1 302 ? 17.126 -12.297 -28.935 1.00 86.94 302 LEU A CA 1
ATOM 2432 C C . LEU A 1 302 ? 18.609 -12.644 -28.754 1.00 86.94 302 LEU A C 1
ATOM 2434 O O . LEU A 1 302 ? 19.087 -12.632 -27.622 1.00 86.94 302 LEU A O 1
ATOM 2438 N N . ASP A 1 303 ? 19.350 -12.875 -29.836 1.00 87.12 303 ASP A N 1
ATOM 2439 C CA . ASP A 1 303 ? 20.781 -13.188 -29.769 1.00 87.12 303 ASP A CA 1
ATOM 2440 C C . ASP A 1 303 ? 21.611 -12.021 -29.201 1.00 87.12 303 ASP A C 1
ATOM 2442 O O . ASP A 1 303 ? 22.568 -12.241 -28.451 1.00 87.12 303 ASP A O 1
ATOM 2446 N N . GLU A 1 304 ? 21.233 -10.776 -29.507 1.00 87.94 304 GLU A N 1
ATOM 2447 C CA . GLU A 1 304 ? 21.919 -9.576 -29.016 1.00 87.94 304 GLU A CA 1
ATOM 2448 C C . GLU A 1 304 ? 21.679 -9.315 -27.517 1.00 87.94 304 GLU A C 1
ATOM 2450 O O . GLU A 1 304 ? 22.619 -8.974 -26.798 1.00 87.94 304 GLU A O 1
ATOM 2455 N N . PHE A 1 305 ? 20.446 -9.495 -27.028 1.00 86.00 305 PHE A N 1
ATOM 2456 C CA . PHE A 1 305 ? 20.019 -8.997 -25.708 1.00 86.00 305 PHE A CA 1
ATOM 2457 C C . PHE A 1 305 ? 19.677 -10.081 -24.670 1.00 86.00 305 PHE A C 1
ATOM 2459 O O . PHE A 1 305 ? 19.199 -9.756 -23.580 1.00 86.00 305 PHE A O 1
ATOM 2466 N N . THR A 1 306 ? 19.885 -11.364 -24.980 1.00 78.88 306 THR A N 1
ATOM 2467 C CA . THR A 1 306 ? 19.618 -12.481 -24.042 1.00 78.88 306 THR A CA 1
ATOM 2468 C C . THR A 1 306 ? 20.893 -13.028 -23.374 1.00 78.88 306 THR A C 1
ATOM 2470 O O . THR A 1 306 ? 20.790 -13.870 -22.483 1.00 78.88 306 THR A O 1
ATOM 2473 N N . ASN A 1 307 ? 22.084 -12.551 -23.770 1.00 51.00 307 ASN A N 1
ATOM 2474 C CA . ASN A 1 307 ? 23.390 -13.000 -23.254 1.00 51.00 307 ASN A CA 1
ATOM 2475 C C . ASN A 1 307 ? 23.871 -12.245 -22.006 1.00 51.00 307 ASN A C 1
ATOM 2477 O O . ASN A 1 307 ? 23.845 -10.994 -22.014 1.00 51.00 307 ASN A O 1
#

pLDDT: mean 79.9, std 12.87, range [33.84, 97.31]

Secondary structure (DSSP, 8-state):
--HHHHHHHHHHHHHHHHHHHHHHHHHHHHHHHHHHHHHHTTS--HHHHHHHHT-HHHHHHHHHHHHHHHHHHHHHHHHHHHHHTTTT-GGGS-HHHHHHHHHHHHHHHHHHHHHHHHHHHHHHH-TTS-S-HHHHHHHHHHHHHHHHHHHHHHHHHHHTTTTTT-PPPPHHHHHHHHHHHHHHHHHHTS-PPTTTSPPP--------SSPP-SHHHHHHHHHHHHHHHHHSSSPP--SS---EEEE--GGGGSTT-EEEEEEEE-GGG--EEEEEEEETTHHHHHHHHHHHHTSS-HHHHHHHH--

Organism: Gibberella intermedia (NCBI:txid948311)